Protein 4RYK (pdb70)

InterPro domains:
  IPR001387 Cro/C1-type, helix-turn-helix domain [PF01381] (8-61)
  IPR001387 Cro/C1-type, helix-turn-helix domain [PS50943] (8-61)
  IPR001387 Cro/C1-type, helix-turn-helix domain [SM00530] (7-61)
  IPR001387 Cro/C1-type, helix-turn-helix domain [cd00093] (5-61)
  IPR010057 HTH-type transcriptional regulator Rgg, C-terminal domain [PF21259] (93-284)
  IPR010057 HTH-type transcriptional regulator Rgg, C-terminal domain [TIGR01716] (63-293)
  IPR010982 Lambda repressor-like, DNA-binding domain superfamily [SSF47413] (3-64)
  IPR011990 Tetratricopeptide-like helical domain superfamily [G3DSA:1.25.40.10] (2-290)
  IPR053163 HTH-type transcriptional regulator Rgg-like [PTHR37038] (1-295)

Foldseek 3Di:
DQALLLLLLVVQCVVVVHDPCQLPPPLDDDVVSVCSNVVNDDDDPVSVCSSCVSGPHPQRSVCNRVVNDDSDPDCLVVLVCVCLVVVPLVSVVVLVVVVVVPDVVCLLVNLLNVQSNQQSVVCVVDVHPRGDPVSLVSLLVVLPDAADDVVNLVSCLSNVVSDPPVSSVVSVVSVPVCVVCLPPLVVLVSLLVSLLVVLLVCVVVVVLVVNVVSLVVNCCSLCPPPDPSRVLSNLSSQLSVLLSVCVVVPVSSVVSNVVSLVVCVVVPVPVVSVVSVVVVVVSCVVVVHD

Sequence (290 aa):
HHHSYGELIRREIRLSKGLTQKEVYTGIISRSYAIGFEKGKHEITLSLFEEILKRIVPLDEFFFIYRDFSSTEDDSFWIDFVELSGKNDVVGQALLDKITLERTEQSEVRKAILHTRIQTINHYLRTNVSNISDEYKKIIHDYLWKQTWTLEEVRIFSNGISFFEEEVQIHFYQILKSYEKYRYYDRGRLLFCHLFANLTDELIIQNKINYANLVLEKLKEASETSGSFNSAFYRIVANYYQGAIWKEGEVEKGYRQAKRAIQTWKELHYEAIADLYSVVLKQFLEKENIQ

Secondary structure (DSSP, 8-state):
----HHHHHHHHHHHTT--HHHHHTTTS-HHHHHHHHTT-SPPPHHHHHHHHHH---HHHHHHHHTTSS-S-S--HHHHHHHHHHTT-S---HHHHHHHHH--TTHHHHHHHHHHHHHHHHHHHHS------HHHHHHHHHHH------HHHHHHHHHHGGGS-HHHHHHHHH--HHHHHHTTSHHHHHHHHHHHHHHHHHHHHTT-HHHHHHHHHHHHHHHHGGG-GGGHHHHHHHHHHHHHH---S-HHHHHHHHHHHHHHHHHTT-HHHHHHHHHHHHHHHHHHT--

Structure (mmCIF, N/CA/C/O backbone):
data_4RYK
#
_entry.id   4RYK
#
_cell.length_a   86.310
_cell.length_b   103.930
_cell.length_c   112.810
_cell.angle_alpha   90.00
_cell.angle_beta   90.00
_cell.angle_gamma   90.00
#
_symmetry.space_group_name_H-M   'I 21 21 21'
#
loop_
_entity.id
_entity.type
_entity.pdbx_description
1 polymer 'Lmo0325 protein'
2 branched beta-D-fructofuranose-(2-1)-alpha-D-glucopyranose
3 non-polymer 'L(+)-TARTARIC ACID'
4 non-polymer DI(HYDROXYETHYL)ETHER
5 water water
#
loop_
_atom_site.group_PDB
_atom_site.id
_atom_site.type_symbol
_atom_site.label_atom_id
_atom_site.label_alt_id
_atom_site.label_comp_id
_atom_site.label_asym_id
_atom_site.label_entity_id
_atom_site.label_seq_id
_atom_site.pdbx_PDB_ins_code
_atom_site.Cartn_x
_atom_site.Cartn_y
_atom_site.Cartn_z
_atom_site.occupancy
_atom_site.B_iso_or_equiv
_atom_site.auth_seq_id
_atom_site.auth_comp_id
_atom_site.auth_asym_id
_atom_site.auth_atom_id
_atom_site.pdbx_PDB_model_num
ATOM 1 N N . HIS A 1 4 ? 64.245 64.522 90.469 1.00 92.44 -2 HIS A N 1
ATOM 2 C CA . HIS A 1 4 ? 65.671 64.251 90.089 1.00 98.38 -2 HIS A CA 1
ATOM 3 C C . HIS A 1 4 ? 66.661 64.505 91.247 1.00 105.76 -2 HIS A C 1
ATOM 4 O O . HIS A 1 4 ? 67.754 63.922 91.288 1.00 101.64 -2 HIS A O 1
ATOM 9 N N . HIS A 1 5 ? 66.218 65.327 92.201 1.00 112.54 -1 HIS A N 1
ATOM 10 C CA . HIS A 1 5 ? 67.022 65.860 93.297 1.00 109.97 -1 HIS A CA 1
ATOM 11 C C . HIS A 1 5 ? 66.755 64.933 94.486 1.00 103.47 -1 HIS A C 1
ATOM 12 O O . HIS A 1 5 ? 65.614 64.772 94.932 1.00 100.99 -1 HIS A O 1
ATOM 19 N N . HIS A 1 6 ? 67.827 64.324 94.983 1.00 93.22 0 HIS A N 1
ATOM 20 C CA . HIS A 1 6 ? 67.758 62.939 95.442 1.00 90.18 0 HIS A CA 1
ATOM 21 C C . HIS A 1 6 ? 67.753 62.716 96.953 1.00 87.45 0 HIS A C 1
ATOM 22 O O . HIS A 1 6 ? 67.502 61.517 97.331 1.00 83.56 0 HIS A O 1
ATOM 25 N N . SER A 1 9 ? 74.346 59.934 95.771 1.00 49.68 3 SER A N 1
ATOM 26 C CA . SER A 1 9 ? 74.825 58.895 94.813 1.00 50.40 3 SER A CA 1
ATOM 27 C C . SER A 1 9 ? 74.024 57.617 94.844 1.00 46.65 3 SER A C 1
ATOM 28 O O . SER A 1 9 ? 73.429 57.258 95.888 1.00 45.62 3 SER A O 1
ATOM 31 N N . TYR A 1 10 ? 74.041 56.882 93.722 1.00 44.95 4 TYR A N 1
ATOM 32 C CA . TYR A 1 10 ? 73.310 55.613 93.616 1.00 39.66 4 TYR A CA 1
ATOM 33 C C . TYR A 1 10 ? 73.723 54.659 94.757 1.00 40.20 4 TYR A C 1
ATOM 34 O O . TYR A 1 10 ? 72.895 54.027 95.396 1.00 40.75 4 TYR A O 1
ATOM 43 N N . GLY A 1 11 ? 75.014 54.554 95.014 1.00 41.05 5 GLY A N 1
ATOM 44 C CA . GLY A 1 11 ? 75.517 53.577 95.988 1.00 41.05 5 GLY A CA 1
ATOM 45 C C . GLY A 1 11 ? 75.087 53.923 97.399 1.00 41.45 5 GLY A C 1
ATOM 46 O O . GLY A 1 11 ? 74.859 53.032 98.214 1.00 41.14 5 GLY A O 1
ATOM 47 N N . GLU A 1 12 ? 74.950 55.209 97.686 1.00 42.46 6 GLU A N 1
ATOM 48 C CA . GLU A 1 12 ? 74.526 55.633 99.022 1.00 43.76 6 GLU A CA 1
ATOM 49 C C . GLU A 1 12 ? 73.097 55.205 99.254 1.00 40.42 6 GLU A C 1
ATOM 50 O O . GLU A 1 12 ? 72.768 54.743 100.339 1.00 40.16 6 GLU A O 1
ATOM 56 N N . LEU A 1 13 ? 72.266 55.260 98.206 1.00 39.02 7 LEU A N 1
ATOM 57 C CA . LEU A 1 13 ? 70.889 54.790 98.343 1.00 38.80 7 LEU A CA 1
ATOM 58 C C . LEU A 1 13 ? 70.815 53.253 98.468 1.00 38.28 7 LEU A C 1
ATOM 59 O O . LEU A 1 13 ? 70.036 52.712 99.263 1.00 36.54 7 LEU A O 1
ATOM 64 N N . ILE A 1 14 ? 71.644 52.562 97.692 1.00 36.69 8 ILE A N 1
ATOM 65 C CA . ILE A 1 14 ? 71.689 51.128 97.772 1.00 35.36 8 ILE A CA 1
ATOM 66 C C . ILE A 1 14 ? 72.021 50.733 99.215 1.00 35.54 8 ILE A C 1
ATOM 67 O O . ILE A 1 14 ? 71.413 49.855 99.756 1.00 35.82 8 ILE A O 1
ATOM 72 N N A ARG A 1 15 ? 72.991 51.404 99.811 0.50 37.36 9 ARG A N 1
ATOM 73 N N B ARG A 1 15 ? 72.990 51.393 99.834 0.50 37.25 9 ARG A N 1
ATOM 74 C CA A ARG A 1 15 ? 73.378 51.118 101.180 0.50 38.27 9 ARG A CA 1
ATOM 75 C CA B ARG A 1 15 ? 73.349 51.050 101.208 0.50 38.03 9 ARG A CA 1
ATOM 76 C C A ARG A 1 15 ? 72.202 51.237 102.135 0.50 37.33 9 ARG A C 1
ATOM 77 C C B ARG A 1 15 ? 72.166 51.214 102.142 0.50 37.18 9 ARG A C 1
ATOM 78 O O A ARG A 1 15 ? 71.958 50.345 102.945 0.50 37.58 9 ARG A O 1
ATOM 79 O O B ARG A 1 15 ? 71.873 50.329 102.944 0.50 37.35 9 ARG A O 1
ATOM 94 N N . GLU A 1 16 ? 71.466 52.328 102.013 1.00 37.55 10 GLU A N 1
ATOM 95 C CA . GLU A 1 16 ? 70.333 52.595 102.897 1.00 40.37 10 GLU A CA 1
ATOM 96 C C . GLU A 1 16 ? 69.264 51.533 102.709 1.00 38.95 10 GLU A C 1
ATOM 97 O O . GLU A 1 16 ? 68.688 51.015 103.676 1.00 34.35 10 GLU A O 1
ATOM 103 N N . ILE A 1 17 ? 69.005 51.163 101.453 1.00 35.77 11 ILE A N 1
ATOM 104 C CA . ILE A 1 17 ? 68.023 50.122 101.221 1.00 35.12 11 ILE A CA 1
ATOM 105 C C . ILE A 1 17 ? 68.472 48.766 101.759 1.00 35.37 11 ILE A C 1
ATOM 106 O O . ILE A 1 17 ? 67.707 48.053 102.423 1.00 33.05 11 ILE A O 1
ATOM 111 N N . ARG A 1 18 ? 69.708 48.422 101.443 1.00 33.93 12 ARG A N 1
ATOM 112 C CA . ARG A 1 18 ? 70.318 47.220 101.978 1.00 36.41 12 ARG A CA 1
ATOM 113 C C . ARG A 1 18 ? 70.190 47.141 103.493 1.00 37.29 12 ARG A C 1
ATOM 114 O O . ARG A 1 18 ? 69.732 46.117 104.034 1.00 37.64 12 ARG A O 1
ATOM 122 N N . LEU A 1 19 ? 70.549 48.224 104.174 1.00 37.44 13 LEU A N 1
ATOM 123 C CA . LEU A 1 19 ? 70.429 48.259 105.607 1.00 39.86 13 LEU A CA 1
ATOM 124 C C . LEU A 1 19 ? 68.985 48.124 106.080 1.00 39.33 13 LEU A C 1
ATOM 125 O O . LEU A 1 19 ? 68.733 47.410 107.077 1.00 38.17 13 LEU A O 1
ATOM 130 N N . SER A 1 20 ? 68.030 48.720 105.376 1.00 36.96 14 SER A N 1
ATOM 131 C CA . SER A 1 20 ? 66.623 48.688 105.832 1.00 37.03 14 SER A CA 1
ATOM 132 C C . SER A 1 20 ? 66.141 47.222 105.771 1.00 36.53 14 SER A C 1
ATOM 133 O O . SER A 1 20 ? 65.243 46.818 106.488 1.00 35.30 14 SER A O 1
ATOM 136 N N . LYS A 1 21 ? 66.750 46.425 104.904 1.00 36.25 15 LYS A N 1
ATOM 137 C CA . LYS A 1 21 ? 66.321 45.024 104.737 1.00 37.68 15 LYS A CA 1
ATOM 138 C C . LYS A 1 21 ? 67.083 44.033 105.598 1.00 38.16 15 LYS A C 1
ATOM 139 O O . LYS A 1 21 ? 66.778 42.830 105.582 1.00 39.32 15 LYS A O 1
ATOM 145 N N . GLY A 1 22 ? 68.038 44.536 106.371 1.00 39.46 16 GLY A N 1
ATOM 146 C CA . GLY A 1 22 ? 68.862 43.713 107.218 1.00 41.97 16 GLY A CA 1
ATOM 147 C C . GLY A 1 22 ? 69.827 42.838 106.425 1.00 42.82 16 GLY A C 1
ATOM 148 O O . GLY A 1 22 ? 70.184 41.776 106.902 1.00 39.74 16 GLY A O 1
ATOM 149 N N . LEU A 1 23 ? 70.229 43.275 105.230 1.00 39.93 17 LEU A N 1
ATOM 150 C CA . LEU A 1 23 ? 71.144 42.502 104.384 1.00 40.82 17 LEU A CA 1
ATOM 151 C C . LEU A 1 23 ? 72.586 42.892 104.591 1.00 42.20 17 LEU A C 1
ATOM 152 O O . LEU A 1 23 ? 72.911 44.071 104.837 1.00 40.15 17 LEU A O 1
ATOM 157 N N . THR A 1 24 ? 73.464 41.897 104.501 1.00 42.43 18 THR A N 1
ATOM 158 C CA . THR A 1 24 ? 74.893 42.154 104.682 1.00 43.08 18 THR A CA 1
ATOM 159 C C . THR A 1 24 ? 75.497 42.561 103.328 1.00 41.89 18 THR A C 1
ATOM 160 O O . THR A 1 24 ? 74.889 42.326 102.281 1.00 41.41 18 THR A O 1
ATOM 164 N N . GLN A 1 25 ? 76.662 43.202 103.377 1.00 41.53 19 GLN A N 1
ATOM 165 C CA . GLN A 1 25 ? 77.451 43.476 102.197 1.00 44.92 19 GLN A CA 1
ATOM 166 C C . GLN A 1 25 ? 77.873 42.202 101.565 1.00 44.33 19 GLN A C 1
ATOM 167 O O . GLN A 1 25 ? 77.873 42.074 100.367 1.00 43.30 19 GLN A O 1
ATOM 173 N N . LYS A 1 26 ? 78.262 41.247 102.382 1.00 46.70 20 LYS A N 1
ATOM 174 C CA . LYS A 1 26 ? 78.618 39.957 101.868 1.00 49.87 20 LYS A CA 1
ATOM 175 C C . LYS A 1 26 ? 77.512 39.348 101.001 1.00 49.83 20 LYS A C 1
ATOM 176 O O . LYS A 1 26 ? 77.778 38.839 99.913 1.00 46.93 20 LYS A O 1
ATOM 182 N N . GLU A 1 27 ? 76.280 39.352 101.445 1.00 47.56 21 GLU A N 1
ATOM 183 C CA . GLU A 1 27 ? 75.290 38.711 100.602 1.00 49.04 21 GLU A CA 1
ATOM 184 C C . GLU A 1 27 ? 74.812 39.561 99.435 1.00 46.47 21 GLU A C 1
ATOM 185 O O . GLU A 1 27 ? 74.341 39.033 98.443 1.00 43.27 21 GLU A O 1
ATOM 191 N N . VAL A 1 28 ? 74.965 40.871 99.508 1.00 42.47 22 VAL A N 1
ATOM 192 C CA . VAL A 1 28 ? 74.544 41.681 98.387 1.00 41.11 22 VAL A CA 1
ATOM 193 C C . VAL A 1 28 ? 75.595 41.663 97.250 1.00 43.16 22 VAL A C 1
ATOM 194 O O . VAL A 1 28 ? 75.243 41.581 96.084 1.00 43.72 22 VAL A O 1
ATOM 198 N N . TYR A 1 29 ? 76.878 41.721 97.597 1.00 43.31 23 TYR A N 1
ATOM 199 C CA . TYR A 1 29 ? 77.918 41.998 96.615 1.00 43.70 23 TYR A CA 1
ATOM 200 C C . TYR A 1 29 ? 78.762 40.819 96.134 1.00 46.63 23 TYR A C 1
ATOM 201 O O . TYR A 1 29 ? 79.392 40.933 95.070 1.00 46.15 23 TYR A O 1
ATOM 210 N N . THR A 1 30 ? 78.739 39.710 96.876 1.00 46.32 24 THR A N 1
ATOM 211 C CA . THR A 1 30 ? 79.582 38.583 96.592 1.00 49.65 24 THR A CA 1
ATOM 212 C C . THR A 1 30 ? 79.297 38.031 95.213 1.00 48.80 24 THR A C 1
ATOM 213 O O . THR A 1 30 ? 78.150 37.821 94.847 1.00 47.53 24 THR A O 1
ATOM 217 N N . GLY A 1 31 ? 80.368 37.853 94.451 1.00 51.87 25 GLY A N 1
ATOM 218 C CA . GLY A 1 31 ? 80.298 37.405 93.070 1.00 51.36 25 GLY A CA 1
ATOM 219 C C . GLY A 1 31 ? 79.969 38.540 92.111 1.00 53.46 25 GLY A C 1
ATOM 220 O O . GLY A 1 31 ? 79.958 38.340 90.903 1.00 51.50 25 GLY A O 1
ATOM 221 N N . ILE A 1 32 ? 79.716 39.750 92.607 1.00 51.72 26 ILE A N 1
ATOM 222 C CA . ILE A 1 32 ? 79.428 40.855 91.667 1.00 49.45 26 ILE A CA 1
ATOM 223 C C . ILE A 1 32 ? 80.626 41.792 91.636 1.00 50.17 26 ILE A C 1
ATOM 224 O O . ILE A 1 32 ? 81.227 42.002 90.602 1.00 48.05 26 ILE A O 1
ATOM 229 N N . ILE A 1 33 ? 80.980 42.318 92.804 1.00 48.05 27 ILE A N 1
ATOM 230 C CA . ILE A 1 33 ? 82.174 43.126 92.970 1.00 49.31 27 ILE A CA 1
ATOM 231 C C . ILE A 1 33 ? 82.810 42.823 94.318 1.00 51.95 27 ILE A C 1
ATOM 232 O O . ILE A 1 33 ? 82.160 42.326 95.233 1.00 51.16 27 ILE A O 1
ATOM 237 N N . SER A 1 34 ? 84.061 43.208 94.446 1.00 53.96 28 SER A N 1
ATOM 238 C CA . SER A 1 34 ? 84.830 42.877 95.600 1.00 56.27 28 SER A CA 1
ATOM 239 C C . SER A 1 34 ? 84.424 43.719 96.776 1.00 56.84 28 SER A C 1
ATOM 240 O O . SER A 1 34 ? 83.753 44.761 96.657 1.00 51.76 28 SER A O 1
ATOM 243 N N . ARG A 1 35 ? 84.887 43.247 97.908 1.00 58.63 29 ARG A N 1
ATOM 244 C CA . ARG A 1 35 ? 84.597 43.849 99.159 1.00 64.94 29 ARG A CA 1
ATOM 245 C C . ARG A 1 35 ? 84.877 45.330 99.149 1.00 61.35 29 ARG A C 1
ATOM 246 O O . ARG A 1 35 ? 84.008 46.128 99.434 1.00 58.23 29 ARG A O 1
ATOM 254 N N . SER A 1 36 ? 86.087 45.714 98.814 1.00 62.47 30 SER A N 1
ATOM 255 C CA . SER A 1 36 ? 86.436 47.114 98.945 1.00 63.58 30 SER A CA 1
ATOM 256 C C . SER A 1 36 ? 85.810 47.947 97.857 1.00 61.11 30 SER A C 1
ATOM 257 O O . SER A 1 36 ? 85.540 49.129 98.047 1.00 59.85 30 SER A O 1
ATOM 260 N N . TYR A 1 37 ? 85.566 47.344 96.707 1.00 59.46 31 TYR A N 1
ATOM 261 C CA . TYR A 1 37 ? 84.889 48.076 95.680 1.00 59.86 31 TYR A CA 1
ATOM 262 C C . TYR A 1 37 ? 83.479 48.410 96.193 1.00 56.28 31 TYR A C 1
ATOM 263 O O . TYR A 1 37 ? 83.020 49.543 96.056 1.00 51.96 31 TYR A O 1
ATOM 272 N N . ALA A 1 38 ? 82.844 47.444 96.855 1.00 52.29 32 ALA A N 1
ATOM 273 C CA . ALA A 1 38 ? 81.503 47.635 97.396 1.00 52.50 32 ALA A CA 1
ATOM 274 C C . ALA A 1 38 ? 81.464 48.758 98.465 1.00 51.45 32 ALA A C 1
ATOM 275 O O . ALA A 1 38 ? 80.556 49.590 98.486 1.00 50.43 32 ALA A O 1
ATOM 277 N N . ILE A 1 39 ? 82.462 48.764 99.325 1.00 50.07 33 ILE A N 1
ATOM 278 C CA . ILE A 1 39 ? 82.619 49.808 100.329 1.00 51.42 33 ILE A CA 1
ATOM 279 C C . ILE A 1 39 ? 82.730 51.168 99.677 1.00 52.29 33 ILE A C 1
ATOM 280 O O . ILE A 1 39 ? 82.042 52.093 100.064 1.00 54.84 33 ILE A O 1
ATOM 285 N N . GLY A 1 40 ? 83.584 51.295 98.672 1.00 53.99 34 GLY A N 1
ATOM 286 C CA . GLY A 1 40 ? 83.680 52.536 97.920 1.00 53.55 34 GLY A CA 1
ATOM 287 C C . GLY A 1 40 ? 82.393 52.954 97.238 1.00 53.79 34 GLY A C 1
ATOM 288 O O . GLY A 1 40 ? 81.988 54.112 97.333 1.00 55.90 34 GLY A O 1
ATOM 289 N N . PHE A 1 41 ? 81.748 52.015 96.555 1.00 49.76 35 PHE A N 1
ATOM 290 C CA . PHE A 1 41 ? 80.476 52.283 95.864 1.00 47.57 35 PHE A CA 1
ATOM 291 C C . PHE A 1 41 ? 79.454 52.816 96.848 1.00 46.65 35 PHE A C 1
ATOM 292 O O . PHE A 1 41 ? 78.758 53.771 96.546 1.00 44.56 35 PHE A O 1
ATOM 300 N N . GLU A 1 42 ? 79.363 52.211 98.036 1.00 46.72 36 GLU A N 1
ATOM 301 C CA . GLU A 1 42 ? 78.369 52.641 99.042 1.00 46.40 36 GLU A CA 1
ATOM 302 C C . GLU A 1 42 ? 78.669 54.011 99.659 1.00 50.76 36 GLU A C 1
ATOM 303 O O . GLU A 1 42 ? 77.779 54.648 100.185 1.00 52.36 36 GLU A O 1
ATOM 309 N N . LYS A 1 43 ? 79.898 54.484 99.544 1.00 54.97 37 LYS A N 1
ATOM 310 C CA . LYS A 1 43 ? 80.255 55.853 99.941 1.00 58.84 37 LYS A CA 1
ATOM 311 C C . LYS A 1 43 ? 80.212 56.829 98.801 1.00 57.82 37 LYS A C 1
ATOM 312 O O . LYS A 1 43 ? 80.570 57.987 98.974 1.00 58.12 37 LYS A O 1
ATOM 318 N N . GLY A 1 44 ? 79.832 56.378 97.618 1.00 55.25 38 GLY A N 1
ATOM 319 C CA . GLY A 1 44 ? 79.833 57.252 96.459 1.00 56.85 38 GLY A CA 1
ATOM 320 C C . GLY A 1 44 ? 81.215 57.516 95.898 1.00 59.31 38 GLY A C 1
ATOM 321 O O . GLY A 1 44 ? 81.441 58.502 95.224 1.00 62.36 38 GLY A O 1
ATOM 322 N N . LYS A 1 45 ? 82.159 56.644 96.164 1.00 62.23 39 LYS A N 1
ATOM 323 C CA . LYS A 1 45 ? 83.464 56.847 95.619 1.00 67.80 39 LYS A CA 1
ATOM 324 C C . LYS A 1 45 ? 83.727 56.081 94.336 1.00 68.93 39 LYS A C 1
ATOM 325 O O . LYS A 1 45 ? 84.771 56.261 93.741 1.00 74.72 39 LYS A O 1
ATOM 331 N N . HIS A 1 46 ? 82.817 55.230 93.894 1.00 66.92 40 HIS A N 1
ATOM 332 C CA . HIS A 1 46 ? 83.008 54.515 92.622 1.00 70.32 40 HIS A CA 1
ATOM 333 C C . HIS A 1 46 ? 81.769 54.582 91.763 1.00 68.05 40 HIS A C 1
ATOM 334 O O . HIS A 1 46 ? 80.700 54.275 92.260 1.00 68.90 40 HIS A O 1
ATOM 341 N N . GLU A 1 47 ? 81.924 54.920 90.487 1.00 63.78 41 GLU A N 1
ATOM 342 C CA . GLU A 1 47 ? 80.844 54.886 89.493 1.00 64.57 41 GLU A CA 1
ATOM 343 C C . GLU A 1 47 ? 80.545 53.442 89.084 1.00 61.94 41 GLU A C 1
ATOM 344 O O . GLU A 1 47 ? 81.370 52.750 88.544 1.00 68.10 41 GLU A O 1
ATOM 350 N N . ILE A 1 48 ? 79.356 52.960 89.349 1.00 57.61 42 ILE A N 1
ATOM 351 C CA . ILE A 1 48 ? 79.052 51.568 88.993 1.00 55.85 42 ILE A CA 1
ATOM 352 C C . ILE A 1 48 ? 78.734 51.473 87.476 1.00 49.65 42 ILE A C 1
ATOM 353 O O . ILE A 1 48 ? 78.112 52.401 86.922 1.00 47.14 42 ILE A O 1
ATOM 358 N N . THR A 1 49 ? 79.112 50.378 86.821 1.00 47.84 43 THR A N 1
ATOM 359 C CA . THR A 1 49 ? 78.553 50.111 85.488 1.00 48.85 43 THR A CA 1
ATOM 360 C C . THR A 1 49 ? 77.134 49.681 85.597 1.00 45.44 43 THR A C 1
ATOM 361 O O . THR A 1 49 ? 76.720 49.085 86.592 1.00 45.65 43 THR A O 1
ATOM 365 N N . LEU A 1 50 ? 76.379 49.956 84.563 1.00 42.87 44 LEU A N 1
ATOM 366 C CA . LEU A 1 50 ? 74.991 49.561 84.509 1.00 45.69 44 LEU A CA 1
ATOM 367 C C . LEU A 1 50 ? 74.774 48.046 84.607 1.00 43.09 44 LEU A C 1
ATOM 368 O O . LEU A 1 50 ? 73.827 47.613 85.279 1.00 42.88 44 LEU A O 1
ATOM 373 N N . SER A 1 51 ? 75.625 47.234 83.997 1.00 43.17 45 SER A N 1
ATOM 374 C CA . SER A 1 51 ? 75.400 45.783 84.094 1.00 47.16 45 SER A CA 1
ATOM 375 C C . SER A 1 51 ? 75.637 45.287 85.502 1.00 45.63 45 SER A C 1
ATOM 376 O O . SER A 1 51 ? 74.934 44.406 85.944 1.00 43.41 45 SER A O 1
ATOM 379 N N . LEU A 1 52 ? 76.613 45.843 86.208 1.00 45.48 46 LEU A N 1
ATOM 380 C CA . LEU A 1 52 ? 76.855 45.416 87.572 1.00 44.45 46 LEU A CA 1
ATOM 381 C C . LEU A 1 52 ? 75.743 45.904 88.456 1.00 44.41 46 LEU A C 1
ATOM 382 O O . LEU A 1 52 ? 75.320 45.211 89.391 1.00 43.54 46 LEU A O 1
ATOM 387 N N . PHE A 1 53 ? 75.263 47.104 88.153 1.00 42.60 47 PHE A N 1
ATOM 388 C CA . PHE A 1 53 ? 74.186 47.703 88.923 1.00 40.25 47 PHE A CA 1
ATOM 389 C C . PHE A 1 53 ? 72.912 46.864 88.879 1.00 40.39 47 PHE A C 1
ATOM 390 O O . PHE A 1 53 ? 72.311 46.653 89.919 1.00 40.33 47 PHE A O 1
ATOM 398 N N . GLU A 1 54 ? 72.540 46.328 87.714 1.00 41.40 48 GLU A N 1
ATOM 399 C CA . GLU A 1 54 ? 71.363 45.459 87.587 1.00 41.58 48 GLU A CA 1
ATOM 400 C C . GLU A 1 54 ? 71.503 44.231 88.484 1.00 41.77 48 GLU A C 1
ATOM 401 O O . GLU A 1 54 ? 70.525 43.774 89.078 1.00 41.31 48 GLU A O 1
ATOM 407 N N . GLU A 1 55 ? 72.709 43.680 88.590 1.00 43.25 49 GLU A N 1
ATOM 408 C CA . GLU A 1 55 ? 72.893 42.481 89.431 1.00 42.09 49 GLU A CA 1
ATOM 409 C C . GLU A 1 55 ? 72.728 42.834 90.893 1.00 41.28 49 GLU A C 1
ATOM 410 O O . GLU A 1 55 ? 72.154 42.063 91.673 1.00 41.43 49 GLU A O 1
ATOM 416 N N . ILE A 1 56 ? 73.224 44.001 91.281 1.00 39.92 50 ILE A N 1
ATOM 417 C CA . ILE A 1 56 ? 73.099 44.447 92.689 1.00 40.08 50 ILE A CA 1
ATOM 418 C C . ILE A 1 56 ? 71.639 44.681 93.030 1.00 37.84 50 ILE A C 1
ATOM 419 O O . ILE A 1 56 ? 71.147 44.270 94.077 1.00 37.48 50 ILE A O 1
ATOM 424 N N . LEU A 1 57 ? 70.920 45.327 92.121 1.00 36.66 51 LEU A N 1
ATOM 425 C CA . LEU A 1 57 ? 69.488 45.563 92.338 1.00 35.73 51 LEU A CA 1
ATOM 426 C C . LEU A 1 57 ? 68.732 44.291 92.576 1.00 38.15 51 LEU A C 1
ATOM 427 O O . LEU A 1 57 ? 67.772 44.244 93.371 1.00 36.19 51 LEU A O 1
ATOM 432 N N . LYS A 1 58 ? 69.131 43.239 91.870 1.00 38.90 52 LYS A N 1
ATOM 433 C CA . LYS A 1 58 ? 68.494 41.964 92.058 1.00 41.73 52 LYS A CA 1
ATOM 434 C C . LYS A 1 58 ? 68.753 41.426 93.452 1.00 38.91 52 LYS A C 1
ATOM 435 O O . LYS A 1 58 ? 67.892 40.819 94.068 1.00 37.90 52 LYS A O 1
ATOM 441 N N . ARG A 1 59 ? 69.924 41.670 93.967 1.00 38.63 53 ARG A N 1
ATOM 442 C CA . ARG A 1 59 ? 70.251 41.183 95.305 1.00 39.32 53 ARG A CA 1
ATOM 443 C C . ARG A 1 59 ? 69.482 41.892 96.430 1.00 39.55 53 ARG A C 1
ATOM 444 O O . ARG A 1 59 ? 69.380 41.363 97.555 1.00 42.97 53 ARG A O 1
ATOM 452 N N . ILE A 1 60 ? 68.982 43.098 96.176 1.00 37.33 54 ILE A N 1
ATOM 453 C CA . ILE A 1 60 ? 68.203 43.791 97.180 1.00 35.72 54 ILE A CA 1
ATOM 454 C C . ILE A 1 60 ? 66.738 43.781 96.794 1.00 35.92 54 ILE A C 1
ATOM 455 O O . ILE A 1 60 ? 65.927 44.338 97.524 1.00 35.01 54 ILE A O 1
ATOM 468 N N . VAL A 1 62 ? 64.980 45.147 94.293 1.00 33.72 56 VAL A N 1
ATOM 469 C CA . VAL A 1 62 ? 64.384 46.394 93.890 1.00 36.11 56 VAL A CA 1
ATOM 470 C C . VAL A 1 62 ? 64.554 46.540 92.380 1.00 34.77 56 VAL A C 1
ATOM 471 O O . VAL A 1 62 ? 65.662 46.648 91.943 1.00 34.01 56 VAL A O 1
ATOM 475 N N . PRO A 1 63 ? 63.463 46.505 91.605 1.00 34.88 57 PRO A N 1
ATOM 476 C CA . PRO A 1 63 ? 63.607 46.723 90.145 1.00 36.02 57 PRO A CA 1
ATOM 477 C C . PRO A 1 63 ? 64.156 48.107 89.872 1.00 36.23 57 PRO A C 1
ATOM 478 O O . PRO A 1 63 ? 63.901 49.059 90.618 1.00 35.87 57 PRO A O 1
ATOM 482 N N . LEU A 1 64 ? 64.898 48.209 88.801 1.00 36.64 58 LEU A N 1
ATOM 483 C CA . LEU A 1 64 ? 65.485 49.461 88.331 1.00 37.06 58 LEU A CA 1
ATOM 484 C C . LEU A 1 64 ? 64.527 50.647 88.373 1.00 34.36 58 LEU A C 1
ATOM 485 O O . LEU A 1 64 ? 64.866 51.693 88.883 1.00 33.24 58 LEU A O 1
ATOM 490 N N . ASP A 1 65 ? 63.321 50.501 87.850 1.00 33.30 59 ASP A N 1
ATOM 491 C CA . ASP A 1 65 ? 62.443 51.649 87.788 1.00 34.03 59 ASP A CA 1
ATOM 492 C C . ASP A 1 65 ? 62.030 52.096 89.211 1.00 34.15 59 ASP A C 1
ATOM 493 O O . ASP A 1 65 ? 61.803 53.276 89.434 1.00 34.31 59 ASP A O 1
ATOM 498 N N . GLU A 1 66 ? 61.848 51.144 90.131 1.00 33.42 60 GLU A N 1
ATOM 499 C CA . GLU A 1 66 ? 61.454 51.483 91.528 1.00 32.86 60 GLU A CA 1
ATOM 500 C C . GLU A 1 66 ? 62.634 52.175 92.159 1.00 32.65 60 GLU A C 1
ATOM 501 O O . GLU A 1 66 ? 62.486 53.164 92.900 1.00 34.81 60 GLU A O 1
ATOM 507 N N . PHE A 1 67 ? 63.839 51.684 91.862 1.00 32.81 61 PHE A N 1
ATOM 508 C CA . PHE A 1 67 ? 65.005 52.318 92.429 1.00 34.22 61 PHE A CA 1
ATOM 509 C C . PHE A 1 67 ? 65.013 53.796 92.029 1.00 37.92 61 PHE A C 1
ATOM 510 O O . PHE A 1 67 ? 65.260 54.666 92.886 1.00 33.34 61 PHE A O 1
ATOM 518 N N . PHE A 1 68 ? 64.746 54.084 90.731 1.00 33.53 62 PHE A N 1
ATOM 519 C CA . PHE A 1 68 ? 64.808 55.457 90.310 1.00 36.58 62 PHE A CA 1
ATOM 520 C C . PHE A 1 68 ? 63.690 56.299 90.860 1.00 37.41 62 PHE A C 1
ATOM 521 O O . PHE A 1 68 ? 63.873 57.492 91.103 1.00 41.96 62 PHE A O 1
ATOM 529 N N . PHE A 1 69 ? 62.542 55.685 91.065 1.00 35.22 63 PHE A N 1
ATOM 530 C CA . PHE A 1 69 ? 61.483 56.384 91.729 1.00 35.83 63 PHE A CA 1
ATOM 531 C C . PHE A 1 69 ? 61.929 56.839 93.118 1.00 33.94 63 PHE A C 1
ATOM 532 O O . PHE A 1 69 ? 61.691 57.955 93.480 1.00 34.99 63 PHE A O 1
ATOM 540 N N . ILE A 1 70 ? 62.527 55.941 93.900 1.00 35.43 64 ILE A N 1
ATOM 541 C CA . ILE A 1 70 ? 63.069 56.254 95.237 1.00 36.56 64 ILE A CA 1
ATOM 542 C C . ILE A 1 70 ? 64.167 57.295 95.124 1.00 38.35 64 ILE A C 1
ATOM 543 O O . ILE A 1 70 ? 64.161 58.291 95.818 1.00 42.88 64 ILE A O 1
ATOM 548 N N . TYR A 1 71 ? 65.044 57.094 94.158 1.00 39.35 65 TYR A N 1
ATOM 549 C CA . TYR A 1 71 ? 66.229 57.928 93.952 1.00 40.85 65 TYR A CA 1
ATOM 550 C C . TYR A 1 71 ? 65.919 59.340 93.623 1.00 44.75 65 TYR A C 1
ATOM 551 O O . TYR A 1 71 ? 66.633 60.198 94.047 1.00 42.44 65 TYR A O 1
ATOM 560 N N . ARG A 1 72 ? 64.850 59.588 92.864 1.00 48.55 66 ARG A N 1
ATOM 561 C CA . ARG A 1 72 ? 64.403 60.970 92.622 1.00 53.86 66 ARG A CA 1
ATOM 562 C C . ARG A 1 72 ? 63.515 61.480 93.764 1.00 59.51 66 ARG A C 1
ATOM 563 O O . ARG A 1 72 ? 62.649 62.319 93.544 1.00 67.98 66 ARG A O 1
ATOM 571 N N . ASP A 1 73 ? 63.714 60.958 94.964 1.00 59.19 67 ASP A N 1
ATOM 572 C CA . ASP A 1 73 ? 62.937 61.332 96.127 1.00 65.21 67 ASP A CA 1
ATOM 573 C C . ASP A 1 73 ? 61.418 61.217 95.881 1.00 65.44 67 ASP A C 1
ATOM 574 O O . ASP A 1 73 ? 60.638 62.158 96.055 1.00 73.81 67 ASP A O 1
ATOM 579 N N . PHE A 1 74 ? 61.031 60.031 95.422 1.00 70.71 68 PHE A N 1
ATOM 580 C CA . PHE A 1 74 ? 59.621 59.575 95.293 1.00 65.79 68 PHE A CA 1
ATOM 581 C C . PHE A 1 74 ? 58.729 60.494 94.490 1.00 64.94 68 PHE A C 1
ATOM 582 O O . PHE A 1 74 ? 57.577 60.717 94.871 1.00 65.88 68 PHE A O 1
ATOM 590 N N . SER A 1 75 ? 59.224 61.006 93.370 1.00 94.54 69 SER A N 1
ATOM 591 C CA . SER A 1 75 ? 58.426 61.933 92.580 1.00 95.04 69 SER A CA 1
ATOM 592 C C . SER A 1 75 ? 58.215 61.406 91.155 1.00 96.32 69 SER A C 1
ATOM 593 O O . SER A 1 75 ? 57.178 60.819 90.863 1.00 100.85 69 SER A O 1
ATOM 596 N N . SER A 1 76 ? 59.165 61.601 90.254 1.00 91.97 70 SER A N 1
ATOM 597 C CA . SER A 1 76 ? 58.908 61.192 88.879 1.00 89.85 70 SER A CA 1
ATOM 598 C C . SER A 1 76 ? 59.443 59.776 88.591 1.00 88.47 70 SER A C 1
ATOM 599 O O . SER A 1 76 ? 60.283 59.220 89.337 1.00 79.89 70 SER A O 1
ATOM 602 N N . THR A 1 77 ? 58.867 59.207 87.527 1.00 82.82 71 THR A N 1
ATOM 603 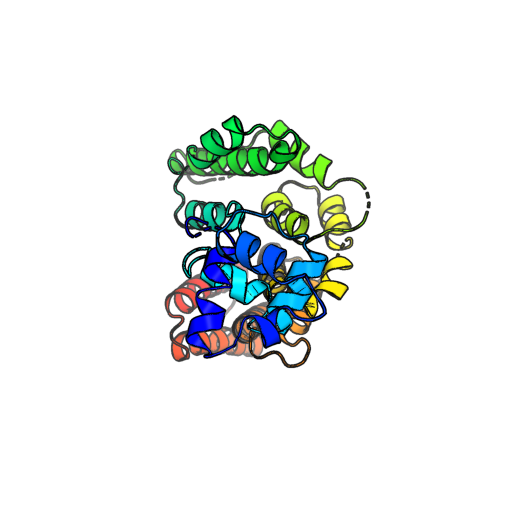C CA . THR A 1 77 ? 59.356 57.995 86.873 1.00 83.30 71 THR A CA 1
ATOM 604 C C . THR A 1 77 ? 60.138 58.326 85.571 1.00 82.06 71 THR A C 1
ATOM 605 O O . THR A 1 77 ? 60.500 57.414 84.839 1.00 92.66 71 THR A O 1
ATOM 609 N N . GLU A 1 78 ? 60.386 59.607 85.283 1.00 81.89 72 GLU A N 1
ATOM 610 C CA . GLU A 1 78 ? 61.364 60.024 84.253 1.00 81.65 72 GLU A CA 1
ATOM 611 C C . GLU A 1 78 ? 62.324 61.148 84.754 1.00 78.63 72 GLU A C 1
ATOM 612 O O . GLU A 1 78 ? 61.937 62.095 85.465 1.00 77.03 72 GLU A O 1
ATOM 618 N N . ASP A 1 79 ? 63.586 60.973 84.373 1.00 78.88 73 ASP A N 1
ATOM 619 C CA . ASP A 1 79 ? 64.657 61.983 84.441 1.00 84.05 73 ASP A CA 1
ATOM 620 C C . ASP A 1 79 ? 64.250 63.295 83.746 1.00 72.73 73 ASP A C 1
ATOM 621 O O . ASP A 1 79 ? 64.225 64.368 84.339 1.00 71.55 73 ASP A O 1
ATOM 626 N N . ASP A 1 80 ? 63.904 63.149 82.472 1.00 64.34 74 ASP A N 1
ATOM 627 C CA . ASP A 1 80 ? 63.627 64.260 81.567 1.00 56.74 74 ASP A CA 1
ATOM 628 C C . ASP A 1 80 ? 62.143 64.543 81.694 1.00 50.97 74 ASP A C 1
ATOM 629 O O . ASP A 1 80 ? 61.317 63.724 81.387 1.00 48.38 74 ASP A O 1
ATOM 634 N N . SER A 1 81 ? 61.799 65.694 82.233 1.00 47.44 75 SER A N 1
ATOM 635 C CA . SER A 1 81 ? 60.417 65.989 82.529 1.00 46.52 75 SER A CA 1
ATOM 636 C C . SER A 1 81 ? 59.780 66.863 81.436 1.00 46.21 75 SER A C 1
ATOM 637 O O . SER A 1 81 ? 58.697 67.454 81.651 1.00 44.83 75 SER A O 1
ATOM 640 N N . PHE A 1 82 ? 60.414 66.954 80.250 1.00 43.67 76 PHE A N 1
ATOM 641 C CA . PHE A 1 82 ? 59.852 67.805 79.214 1.00 42.09 76 PHE A CA 1
ATOM 642 C C . PHE A 1 82 ? 58.382 67.533 79.010 1.00 41.90 76 PHE A C 1
ATOM 643 O O . PHE A 1 82 ? 57.572 68.467 79.051 1.00 45.99 76 PHE A O 1
ATOM 651 N N . TRP A 1 83 ? 58.003 66.287 78.755 1.00 41.52 77 TRP A N 1
ATOM 652 C CA . TRP A 1 83 ? 56.615 66.028 78.310 1.00 41.98 77 TRP A CA 1
ATOM 653 C C . TRP A 1 83 ? 55.606 66.241 79.456 1.00 46.80 77 TRP A C 1
ATOM 654 O O . TRP A 1 83 ? 54.515 66.771 79.248 1.00 47.53 77 TRP A O 1
ATOM 665 N N . ILE A 1 84 ? 55.986 65.830 80.654 1.00 49.96 78 ILE A N 1
ATOM 666 C CA . ILE A 1 84 ? 55.178 66.112 81.850 1.00 55.24 78 ILE A CA 1
ATOM 667 C C . ILE A 1 84 ? 54.950 67.626 81.984 1.00 54.10 78 ILE A C 1
ATOM 668 O O . ILE A 1 84 ? 53.815 68.088 82.133 1.00 52.72 78 ILE A O 1
ATOM 673 N N . ASP A 1 85 ? 56.037 68.391 81.921 1.00 54.95 79 ASP A N 1
ATOM 674 C CA . ASP A 1 85 ? 55.935 69.851 82.095 1.00 55.10 79 ASP A CA 1
ATOM 675 C C . ASP A 1 85 ? 55.118 70.447 80.998 1.00 55.32 79 ASP A C 1
ATOM 676 O O . ASP A 1 85 ? 54.287 71.306 81.240 1.00 54.25 79 ASP A O 1
ATOM 681 N N . PHE A 1 86 ? 55.349 69.997 79.773 1.00 49.31 80 PHE A N 1
ATOM 682 C CA . PHE A 1 86 ? 54.679 70.620 78.640 1.00 49.46 80 PHE A CA 1
ATOM 683 C C . PHE A 1 86 ? 53.175 70.396 78.678 1.00 53.19 80 PHE A C 1
ATOM 684 O O . PHE A 1 86 ? 52.363 71.271 78.349 1.00 58.49 80 PHE A O 1
ATOM 692 N N . VAL A 1 87 ? 52.805 69.187 79.042 1.00 51.75 81 VAL A N 1
ATOM 693 C CA . VAL A 1 87 ? 51.406 68.818 79.142 1.00 55.94 81 VAL A CA 1
ATOM 694 C C . VAL A 1 87 ? 50.705 69.628 80.226 1.00 58.87 81 VAL A C 1
ATOM 695 O O . VAL A 1 87 ? 49.609 70.164 80.037 1.00 60.01 81 VAL A O 1
ATOM 699 N N . GLU A 1 88 ? 51.346 69.731 81.375 1.00 63.86 82 GLU A N 1
ATOM 700 C CA . GLU A 1 88 ? 50.803 70.561 82.435 1.00 65.67 82 GLU A CA 1
ATOM 701 C C . GLU A 1 88 ? 50.630 72.019 81.995 1.00 64.65 82 GLU A C 1
ATOM 702 O O . GLU A 1 88 ? 49.583 72.598 82.188 1.00 67.52 82 GLU A O 1
ATOM 708 N N . LEU A 1 89 ? 51.653 72.613 81.398 1.00 58.71 83 LEU A N 1
ATOM 709 C CA . LEU A 1 89 ? 51.546 73.987 80.922 1.00 53.75 83 LEU A CA 1
ATOM 710 C C . LEU A 1 89 ? 50.481 74.150 79.835 1.00 56.43 83 LEU A C 1
ATOM 711 O O . LEU A 1 89 ? 49.681 75.079 79.883 1.00 56.40 83 LEU A O 1
ATOM 716 N N . SER A 1 90 ? 50.502 73.271 78.831 1.00 57.54 84 SER A N 1
ATOM 717 C CA . SER A 1 90 ? 49.480 73.285 77.771 1.00 65.53 84 SER A CA 1
ATOM 718 C C . SER A 1 90 ? 48.095 73.255 78.358 1.00 69.69 84 SER A C 1
ATOM 719 O O . SER A 1 90 ? 47.230 74.057 78.001 1.00 72.68 84 SER A O 1
ATOM 722 N N . GLY A 1 91 ? 47.900 72.279 79.239 1.00 74.18 85 GLY A N 1
ATOM 723 C CA . GLY A 1 91 ? 46.633 72.045 79.892 1.00 79.18 85 GLY A CA 1
ATOM 724 C C . GLY A 1 91 ? 46.036 73.257 80.568 1.00 81.71 85 GLY A C 1
ATOM 725 O O . GLY A 1 91 ? 44.844 73.485 80.439 1.00 87.41 85 GLY A O 1
ATOM 726 N N . LYS A 1 92 ? 46.839 74.035 81.293 1.00 83.15 86 LYS A N 1
ATOM 727 C CA . LYS A 1 92 ? 46.325 75.301 81.842 1.00 86.15 86 LYS A CA 1
ATOM 728 C C . LYS A 1 92 ? 46.852 76.544 81.075 1.00 82.95 86 LYS A C 1
ATOM 729 O O . LYS A 1 92 ? 46.906 77.663 81.609 1.00 77.50 86 LYS A O 1
ATOM 735 N N . ASN A 1 93 ? 47.193 76.340 79.791 1.00 80.94 87 ASN A N 1
ATOM 736 C CA . ASN A 1 93 ? 47.444 77.448 78.827 1.00 77.91 87 ASN A CA 1
ATOM 737 C C . ASN A 1 93 ? 48.439 78.498 79.245 1.00 71.93 87 ASN A C 1
ATOM 738 O O . ASN A 1 93 ? 48.321 79.681 78.898 1.00 67.86 87 ASN A O 1
ATOM 743 N N . ASP A 1 94 ? 49.438 78.063 79.984 1.00 66.97 88 ASP A N 1
ATOM 744 C CA . ASP A 1 94 ? 50.288 79.003 80.657 1.00 62.96 88 ASP A CA 1
ATOM 745 C C . ASP A 1 94 ? 51.465 79.372 79.752 1.00 58.61 88 ASP A C 1
ATOM 746 O O . ASP A 1 94 ? 52.484 78.685 79.708 1.00 54.26 88 ASP A O 1
ATOM 751 N N . VAL A 1 95 ? 51.307 80.494 79.053 1.00 57.00 89 VAL A N 1
ATOM 752 C CA . VAL A 1 95 ? 52.212 80.894 77.990 1.00 54.30 89 VAL A CA 1
ATOM 753 C C . VAL A 1 95 ? 53.493 81.434 78.622 1.00 53.59 89 VAL A C 1
ATOM 754 O O . VAL A 1 95 ? 54.580 81.194 78.102 1.00 50.94 89 VAL A O 1
ATOM 758 N N . VAL A 1 96 ? 53.374 82.099 79.771 1.00 51.17 90 VAL A N 1
ATOM 759 C CA . VAL A 1 96 ? 54.549 82.529 80.514 1.00 54.03 90 VAL A CA 1
ATOM 760 C C . VAL A 1 96 ? 55.402 81.336 80.938 1.00 52.50 90 VAL A C 1
ATOM 761 O O . VAL A 1 96 ? 56.597 81.325 80.714 1.00 5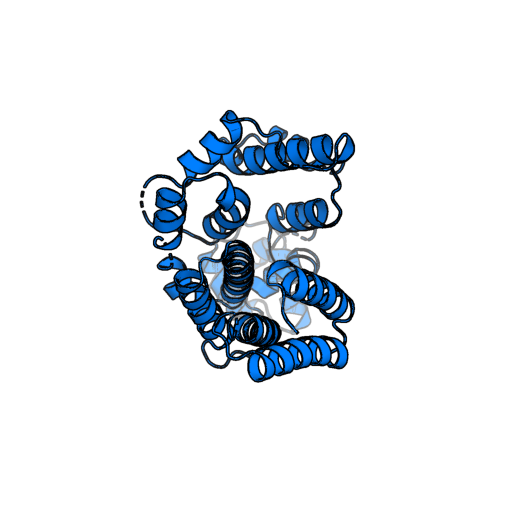0.89 90 VAL A O 1
ATOM 765 N N . GLY A 1 97 ? 54.783 80.287 81.470 1.00 54.33 91 GLY A N 1
ATOM 766 C CA . GLY A 1 97 ? 55.529 79.071 81.845 1.00 51.22 91 GLY A CA 1
ATOM 767 C C . GLY A 1 97 ? 56.182 78.337 80.650 1.00 51.99 91 GLY A C 1
ATOM 768 O O . GLY A 1 97 ? 57.308 77.842 80.733 1.00 47.74 91 GLY A O 1
ATOM 777 N N . GLN A 1 99 ? 57.189 79.744 77.925 1.00 51.80 93 GLN A N 1
ATOM 778 C CA . GLN A 1 99 ? 58.325 80.539 77.470 1.00 52.37 93 GLN A CA 1
ATOM 779 C C . GLN A 1 99 ? 59.557 80.267 78.355 1.00 53.29 93 GLN A C 1
ATOM 780 O O . GLN A 1 99 ? 60.683 80.185 77.860 1.00 52.23 93 GLN A O 1
ATOM 786 N N . ALA A 1 100 ? 59.330 80.102 79.647 1.00 54.05 94 ALA A N 1
ATOM 787 C CA . ALA A 1 100 ? 60.414 79.738 80.585 1.00 57.98 94 ALA A CA 1
ATOM 788 C C . ALA A 1 100 ? 60.959 78.338 80.300 1.00 59.13 94 ALA A C 1
ATOM 789 O O . ALA A 1 100 ? 62.174 78.099 80.275 1.00 59.85 94 ALA A O 1
ATOM 791 N N . LEU A 1 101 ? 60.063 77.395 80.062 1.00 57.66 95 LEU A N 1
ATOM 792 C CA . LEU A 1 101 ? 60.529 76.092 79.632 1.00 56.36 95 LEU A CA 1
ATOM 793 C C . LEU A 1 101 ? 61.348 76.205 78.341 1.00 55.25 95 LEU A C 1
ATOM 794 O O . LEU A 1 101 ? 62.388 75.562 78.197 1.00 55.76 95 LEU A O 1
ATOM 799 N N . LEU A 1 102 ? 60.906 77.042 77.416 1.00 54.19 96 LEU A N 1
ATOM 800 C CA . LEU A 1 102 ? 61.647 77.241 76.176 1.00 53.41 96 LEU A CA 1
ATOM 801 C C . LEU A 1 102 ? 63.018 77.848 76.412 1.00 56.33 96 LEU A C 1
ATOM 802 O O . LEU A 1 102 ? 63.992 77.364 75.869 1.00 58.11 96 LEU A O 1
ATOM 807 N N . ASP A 1 103 ? 63.095 78.894 77.226 1.00 60.83 97 ASP A N 1
ATOM 808 C CA . ASP A 1 103 ? 64.388 79.496 77.613 1.00 66.06 97 ASP A CA 1
ATOM 809 C C . ASP A 1 103 ? 65.349 78.484 78.235 1.00 63.18 97 ASP A C 1
ATOM 810 O O . ASP A 1 103 ? 66.536 78.474 77.915 1.00 71.11 97 ASP A O 1
ATOM 815 N N . LYS A 1 104 ? 64.845 77.640 79.124 1.00 61.83 98 LYS A N 1
ATOM 816 C CA . LYS A 1 104 ? 65.705 76.650 79.771 1.00 66.45 98 LYS A CA 1
ATOM 817 C C . LYS A 1 104 ? 66.323 75.691 78.765 1.00 70.31 98 LYS A C 1
ATOM 818 O O . LYS A 1 104 ? 67.538 75.607 78.668 1.00 76.53 98 LYS A O 1
ATOM 824 N N . ILE A 1 105 ? 65.493 74.990 77.994 1.00 66.51 99 ILE A N 1
ATOM 825 C CA . ILE A 1 105 ? 66.008 74.001 77.049 1.00 67.29 99 ILE A CA 1
ATOM 826 C C . ILE A 1 105 ? 66.873 74.638 75.968 1.00 66.52 99 ILE A C 1
ATOM 827 O O . ILE A 1 105 ? 67.738 73.999 75.389 1.00 71.42 99 ILE A O 1
ATOM 832 N N . THR A 1 106 ? 66.630 75.902 75.700 1.00 65.26 100 THR A N 1
ATOM 833 C CA . THR A 1 106 ? 67.493 76.660 74.830 1.00 72.63 100 THR A CA 1
ATOM 834 C C . THR A 1 106 ? 68.927 76.779 75.370 1.00 82.62 100 THR A C 1
ATOM 835 O O . THR A 1 106 ? 69.867 76.706 74.588 1.00 83.27 100 THR A O 1
ATOM 839 N N . LEU A 1 107 ? 69.105 76.965 76.681 1.00 88.96 101 LEU A N 1
ATOM 840 C CA . LEU A 1 107 ? 70.465 77.125 77.244 1.00 91.72 101 LEU A CA 1
ATOM 841 C C . LEU A 1 107 ? 71.322 75.848 77.181 1.00 92.11 101 LEU A C 1
ATOM 842 O O . LEU A 1 107 ? 72.536 75.917 77.036 1.00 93.16 101 LEU A O 1
ATOM 847 N N . GLU A 1 108 ? 70.698 74.686 77.264 1.00 95.15 102 GLU A N 1
ATOM 848 C CA . GLU A 1 108 ? 71.406 73.443 76.948 1.00 102.02 102 GLU A CA 1
ATOM 849 C C . GLU A 1 108 ? 71.852 73.420 75.454 1.00 107.55 102 GLU A C 1
ATOM 850 O O . GLU A 1 108 ? 72.987 73.067 75.138 1.00 107.04 102 GLU A O 1
ATOM 856 N N . ARG A 1 109 ? 70.941 73.815 74.559 1.00 116.66 103 ARG A N 1
ATOM 857 C CA . ARG A 1 109 ? 71.105 73.748 73.083 1.00 120.52 103 ARG A CA 1
ATOM 858 C C . ARG A 1 109 ? 71.878 72.564 72.497 1.00 113.00 103 ARG A C 1
ATOM 859 O O . ARG A 1 109 ? 72.762 72.710 71.666 1.00 109.76 103 ARG A O 1
ATOM 867 N N . THR A 1 110 ? 71.532 71.395 72.993 1.00 111.73 104 THR A N 1
ATOM 868 C CA . THR A 1 110 ? 71.374 70.210 72.190 1.00 107.09 104 THR A CA 1
ATOM 869 C C . THR A 1 110 ? 70.767 70.591 70.822 1.00 105.05 104 THR A C 1
ATOM 870 O O . THR A 1 110 ? 69.774 71.329 70.748 1.00 93.71 104 THR A O 1
ATOM 874 N N . GLU A 1 111 ? 71.391 70.101 69.750 1.00 104.48 105 GLU A N 1
ATOM 875 C CA . GLU A 1 111 ? 70.893 70.289 68.374 1.00 101.82 105 GLU A CA 1
ATOM 876 C C . GLU A 1 111 ? 69.511 69.649 68.131 1.00 92.66 105 GLU A C 1
ATOM 877 O O . GLU A 1 111 ? 68.666 70.241 67.484 1.00 94.35 105 GLU A O 1
ATOM 883 N N . GLN A 1 112 ? 69.289 68.442 68.652 1.00 83.99 106 GLN A N 1
ATOM 884 C CA . GLN A 1 112 ? 68.029 67.692 68.457 1.00 71.77 106 GLN A CA 1
ATOM 885 C C . GLN A 1 112 ? 66.867 68.172 69.356 1.00 72.29 106 GLN A C 1
ATOM 886 O O . GLN A 1 112 ? 65.734 67.681 69.232 1.00 72.66 106 GLN A O 1
ATOM 892 N N . SER A 1 113 ? 67.136 69.125 70.250 1.00 61.75 107 SER A N 1
ATOM 893 C CA . SER A 1 113 ? 66.072 69.741 70.995 1.00 59.40 107 SER A CA 1
ATOM 894 C C . SER A 1 113 ? 65.288 70.661 70.035 1.00 55.80 107 SER A C 1
ATOM 895 O O . SER A 1 113 ? 64.268 71.243 70.435 1.00 49.96 107 SER A O 1
ATOM 898 N N . GLU A 1 114 ? 65.726 70.744 68.756 1.00 51.54 108 GLU A N 1
ATOM 899 C CA . GLU A 1 114 ? 65.037 71.553 67.732 1.00 51.07 108 GLU A CA 1
ATOM 900 C C . GLU A 1 114 ? 63.555 71.229 67.626 1.00 42.94 108 GLU A C 1
ATOM 901 O O . GLU A 1 114 ? 62.702 72.137 67.555 1.00 41.43 108 GLU A O 1
ATOM 907 N N . VAL A 1 115 ? 63.216 69.954 67.634 1.00 41.01 109 VAL A N 1
ATOM 908 C CA . VAL A 1 115 ? 61.802 69.579 67.475 1.00 40.77 109 VAL A CA 1
ATOM 909 C C . VAL A 1 115 ? 61.026 69.950 68.702 1.00 38.72 109 VAL A C 1
ATOM 910 O O . VAL A 1 115 ? 59.947 70.479 68.601 1.00 38.94 109 VAL A O 1
ATOM 914 N N . ARG A 1 116 ? 61.585 69.704 69.874 1.00 41.67 110 ARG A N 1
ATOM 915 C CA . ARG A 1 116 ? 60.878 70.076 71.104 1.00 41.09 110 ARG A CA 1
ATOM 916 C C . ARG A 1 116 ? 60.707 71.557 71.183 1.00 39.36 110 ARG A C 1
ATOM 917 O O . ARG A 1 116 ? 59.631 72.049 71.562 1.00 40.89 110 ARG A O 1
ATOM 925 N N . LYS A 1 117 ? 61.739 72.290 70.811 1.00 40.25 111 LYS A N 1
ATOM 926 C CA . LYS A 1 117 ? 61.623 73.767 70.773 1.00 41.69 111 LYS A CA 1
ATOM 927 C C . LYS A 1 117 ? 60.590 74.232 69.786 1.00 42.31 111 LYS A C 1
ATOM 928 O O . LYS A 1 117 ? 59.833 75.152 70.074 1.00 39.97 111 LYS A O 1
ATOM 934 N N . ALA A 1 118 ? 60.523 73.570 68.634 1.00 39.72 112 ALA A N 1
ATOM 935 C CA . ALA A 1 118 ? 59.523 73.960 67.632 1.00 41.32 112 ALA A CA 1
ATOM 936 C C . ALA A 1 118 ? 58.123 73.737 68.187 1.00 40.69 112 ALA A C 1
ATOM 937 O O . ALA A 1 118 ? 57.208 74.529 67.988 1.00 41.43 112 ALA A O 1
ATOM 939 N N . ILE A 1 119 ? 57.945 72.661 68.936 1.00 41.91 113 ILE A N 1
ATOM 940 C CA . ILE A 1 119 ? 56.622 72.381 69.502 1.00 39.97 113 ILE A CA 1
ATOM 941 C C . ILE A 1 119 ? 56.199 73.485 70.462 1.00 39.02 113 ILE A C 1
ATOM 942 O O . ILE A 1 119 ? 55.083 74.022 70.405 1.00 43.99 113 ILE A O 1
ATOM 947 N N . LEU A 1 120 ? 57.113 73.846 71.325 1.00 39.05 114 LEU A N 1
ATOM 948 C CA . LEU A 1 120 ? 56.867 74.885 72.261 1.00 42.50 114 LEU A CA 1
ATOM 949 C C . LEU A 1 120 ? 56.581 76.224 71.564 1.00 44.87 114 LEU A C 1
ATOM 950 O O . LEU A 1 120 ? 55.666 76.937 71.945 1.00 44.07 114 LEU A O 1
ATOM 955 N N . HIS A 1 121 ? 57.409 76.595 70.585 1.00 46.16 115 HIS A N 1
ATOM 956 C CA . HIS A 1 121 ? 57.181 77.830 69.869 1.00 45.70 115 HIS A CA 1
ATOM 957 C C . HIS A 1 121 ? 55.812 77.842 69.269 1.00 47.51 115 HIS A C 1
ATOM 958 O O . HIS A 1 121 ? 55.111 78.834 69.401 1.00 50.54 115 HIS A O 1
ATOM 965 N N . THR A 1 122 ? 55.411 76.763 68.595 1.00 48.15 116 THR A N 1
ATOM 966 C CA . THR A 1 122 ? 54.111 76.777 67.94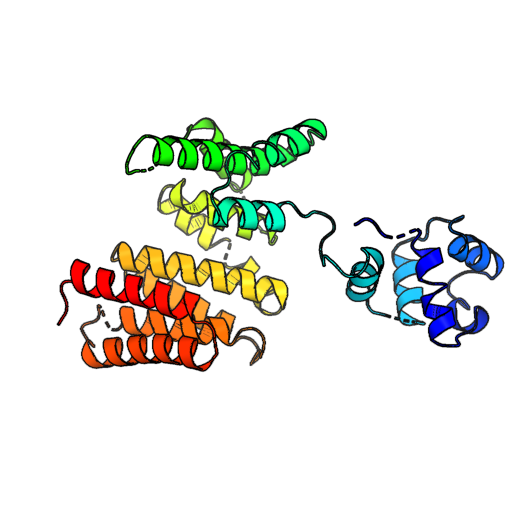4 1.00 49.85 116 THR A CA 1
ATOM 967 C C . THR A 1 122 ? 53.013 76.924 68.964 1.00 50.06 116 THR A C 1
ATOM 968 O O . THR A 1 122 ? 52.004 77.588 68.695 1.00 50.55 116 THR A O 1
ATOM 972 N N . ARG A 1 123 ? 53.195 76.302 70.122 1.00 47.74 117 ARG A N 1
ATOM 973 C CA . ARG A 1 123 ? 52.168 76.331 71.157 1.00 49.83 117 ARG A CA 1
ATOM 974 C C . ARG A 1 123 ? 52.093 77.734 71.734 1.00 47.76 117 ARG A C 1
ATOM 975 O O . ARG A 1 123 ? 51.010 78.242 72.010 1.00 47.51 117 ARG A O 1
ATOM 983 N N . ILE A 1 124 ? 53.225 78.392 71.877 1.00 45.89 118 ILE A N 1
ATOM 984 C CA . ILE A 1 124 ? 53.184 79.797 72.350 1.00 50.62 118 ILE A CA 1
ATOM 985 C C . ILE A 1 124 ? 52.535 80.753 71.313 1.00 52.29 118 ILE A C 1
ATOM 986 O O . ILE A 1 124 ? 51.729 81.591 71.681 1.00 54.71 118 ILE A O 1
ATOM 991 N N . GLN A 1 125 ? 52.844 80.613 70.029 1.00 53.92 119 GLN A N 1
ATOM 992 C CA . GLN A 1 125 ? 52.163 81.436 69.006 1.00 57.55 119 GLN A CA 1
ATOM 993 C C . GLN A 1 125 ? 50.644 81.139 68.981 1.00 57.26 119 GLN A C 1
ATOM 994 O O . GLN A 1 125 ? 49.828 82.067 68.955 1.00 62.18 119 GLN A O 1
ATOM 1000 N N . THR A 1 126 ? 50.245 79.871 69.034 1.00 52.99 120 THR A N 1
ATOM 1001 C CA . THR A 1 126 ? 48.819 79.548 69.047 1.00 57.37 120 THR A CA 1
ATOM 1002 C C . THR A 1 126 ? 48.064 80.142 70.239 1.00 58.66 120 THR A C 1
ATOM 1003 O O . THR A 1 126 ? 47.000 80.743 70.049 1.00 54.59 120 THR A O 1
ATOM 1007 N N . ILE A 1 127 ? 48.607 79.983 71.445 1.00 54.78 121 ILE A N 1
ATOM 1008 C CA . ILE A 1 127 ? 47.943 80.493 72.646 1.00 58.28 121 ILE A CA 1
ATOM 1009 C C . ILE A 1 127 ? 47.844 82.027 72.625 1.00 59.71 121 ILE A C 1
ATOM 1010 O O . ILE A 1 127 ? 46.791 82.577 72.864 1.00 59.39 121 ILE A O 1
ATOM 1015 N N . ASN A 1 128 ? 48.941 82.718 72.339 1.00 60.89 122 ASN A N 1
ATOM 1016 C CA . ASN A 1 128 ? 48.897 84.180 72.258 1.00 65.22 122 ASN A CA 1
ATOM 1017 C C . ASN A 1 128 ? 47.933 84.778 71.196 1.00 66.33 122 ASN A C 1
ATOM 1018 O O . ASN A 1 128 ? 47.256 85.747 71.503 1.00 69.80 122 ASN A O 1
ATOM 1023 N N . HIS A 1 129 ? 47.873 84.221 69.975 1.00 65.57 123 HIS A N 1
ATOM 1024 C CA . HIS A 1 129 ? 46.820 84.556 68.968 1.00 69.97 123 HIS A CA 1
ATOM 1025 C C . HIS A 1 129 ? 45.428 84.370 69.566 1.00 70.57 123 HIS A C 1
ATOM 1026 O O . HIS A 1 129 ? 44.603 85.280 69.471 1.00 71.06 123 HIS A O 1
ATOM 1033 N N . TYR A 1 130 ? 45.164 83.212 70.178 1.00 65.08 124 TYR A N 1
ATOM 1034 C CA . TYR A 1 130 ? 43.860 82.959 70.830 1.00 68.91 124 TYR A CA 1
ATOM 1035 C C . TYR A 1 130 ? 43.515 84.007 71.890 1.00 70.01 124 TYR A C 1
ATOM 1036 O O . TYR A 1 130 ? 42.356 84.407 71.973 1.00 71.38 124 TYR A O 1
ATOM 1045 N N . LEU A 1 131 ? 44.512 84.447 72.673 1.00 73.57 125 LEU A N 1
ATOM 1046 C CA . LEU A 1 131 ? 44.354 85.577 73.629 1.00 78.67 125 LEU A CA 1
ATOM 1047 C C . LEU A 1 131 ? 43.971 86.934 73.002 1.00 79.60 125 LEU A C 1
ATOM 1048 O O . LEU A 1 131 ? 43.418 87.773 73.673 1.00 87.14 125 LEU A O 1
ATOM 1053 N N . ARG A 1 132 ? 44.279 87.151 71.728 1.00 83.59 126 ARG A N 1
ATOM 1054 C CA . ARG A 1 132 ? 43.903 88.382 71.011 1.00 86.04 126 ARG A CA 1
ATOM 1055 C C . ARG A 1 132 ? 42.676 88.246 70.085 1.00 87.97 126 ARG A C 1
ATOM 1056 O O . ARG A 1 132 ? 42.102 89.259 69.708 1.00 87.48 126 ARG A O 1
ATOM 1064 N N . THR A 1 133 ? 42.299 87.022 69.700 1.00 87.09 127 THR A N 1
ATOM 1065 C CA . THR A 1 133 ? 41.213 86.777 68.732 1.00 91.64 127 THR A CA 1
ATOM 1066 C C . THR A 1 133 ? 40.328 85.675 69.324 1.00 101.10 127 THR A C 1
ATOM 1067 O O . THR A 1 133 ? 40.554 85.250 70.456 1.00 102.86 127 THR A O 1
ATOM 1071 N N . ASN A 1 134 ? 39.318 85.219 68.586 1.00 115.58 128 ASN A N 1
ATOM 1072 C CA . ASN A 1 134 ? 38.599 83.975 68.955 1.00 125.88 128 ASN A CA 1
ATOM 1073 C C . ASN A 1 134 ? 39.470 82.740 68.577 1.00 114.88 128 ASN A C 1
ATOM 1074 O O . ASN A 1 134 ? 39.854 81.962 69.447 1.00 104.94 128 ASN A O 1
ATOM 1079 N N . VAL A 1 135 ? 39.812 82.614 67.291 1.00 114.87 129 VAL A N 1
ATOM 1080 C CA . VAL A 1 135 ? 40.583 81.467 66.774 1.00 110.36 129 VAL A CA 1
ATOM 1081 C C . VAL A 1 135 ? 42.044 81.461 67.247 1.00 100.34 129 VAL A C 1
ATOM 1082 O O . VAL A 1 135 ? 42.343 81.033 68.355 1.00 87.17 129 VAL A O 1
ATOM 1086 N N . SER A 1 139 ? 46.926 78.402 65.383 1.00 119.03 133 SER A N 1
ATOM 1087 C CA . SER A 1 139 ? 46.063 79.027 64.390 1.00 122.09 133 SER A CA 1
ATOM 1088 C C . SER A 1 139 ? 46.801 80.181 63.657 1.00 125.40 133 SER A C 1
ATOM 1089 O O . SER A 1 139 ? 46.388 80.596 62.568 1.00 118.17 133 SER A O 1
ATOM 1092 N N . ASN A 1 140 ? 47.911 80.652 64.245 1.00 127.09 134 ASN A N 1
ATOM 1093 C CA . ASN A 1 140 ? 48.728 81.777 63.714 1.00 120.71 134 ASN A CA 1
ATOM 1094 C C . ASN A 1 140 ? 50.197 81.378 63.405 1.00 112.65 134 ASN A C 1
ATOM 1095 O O . ASN A 1 140 ? 51.112 82.205 63.437 1.00 96.22 134 ASN A O 1
ATOM 1100 N N . ILE A 1 141 ? 50.403 80.107 63.066 1.00 119.88 135 ILE A N 1
ATOM 1101 C CA . ILE A 1 141 ? 51.711 79.446 63.227 1.00 110.05 135 ILE A CA 1
ATOM 1102 C C . ILE A 1 141 ? 52.676 79.518 62.041 1.00 102.37 135 ILE A C 1
ATOM 1103 O O . ILE A 1 141 ? 52.294 79.288 60.895 1.00 108.99 135 ILE A O 1
ATOM 1108 N N . SER A 1 142 ? 53.939 79.789 62.361 1.00 91.41 136 SER A N 1
ATOM 1109 C CA . SER A 1 142 ? 55.026 79.783 61.392 1.00 89.00 136 SER A CA 1
ATOM 1110 C C . SER A 1 142 ? 55.188 78.465 60.653 1.00 81.63 136 SER A C 1
ATOM 1111 O O . SER A 1 142 ? 55.177 77.379 61.261 1.00 72.09 136 SER A O 1
ATOM 1114 N N . ASP A 1 143 ? 55.380 78.584 59.342 1.00 74.38 137 ASP A N 1
ATOM 1115 C CA . ASP A 1 143 ? 55.730 77.435 58.538 1.00 72.42 137 ASP A CA 1
ATOM 1116 C C . ASP A 1 143 ? 57.033 76.841 59.003 1.00 62.81 137 ASP A C 1
ATOM 1117 O O . ASP A 1 143 ? 57.174 75.649 58.908 1.00 57.92 137 ASP A O 1
ATOM 1122 N N . GLU A 1 144 ? 57.976 77.661 59.476 1.00 60.13 138 GLU A N 1
ATOM 1123 C CA . GLU A 1 144 ? 59.302 77.171 59.865 1.00 61.31 138 GLU A CA 1
ATOM 1124 C C . GLU A 1 144 ? 59.217 76.094 60.942 1.00 56.58 138 GLU A C 1
ATOM 1125 O O . GLU A 1 144 ? 59.906 75.103 60.874 1.00 53.19 138 GLU A O 1
ATOM 1131 N N . TYR A 1 145 ? 58.340 76.271 61.913 1.00 54.90 139 TYR A N 1
ATOM 1132 C CA . TYR A 1 145 ? 58.269 75.302 62.992 1.00 55.07 139 TYR A CA 1
ATOM 1133 C C . TYR A 1 145 ? 57.535 74.063 62.546 1.00 50.50 139 TYR A C 1
ATOM 1134 O O . TYR A 1 145 ? 57.879 72.990 62.952 1.00 47.30 139 TYR A O 1
ATOM 1143 N N . LYS A 1 146 ? 56.540 74.197 61.694 1.00 54.60 140 LYS A N 1
ATOM 1144 C CA . LYS A 1 146 ? 55.840 73.014 61.192 1.00 57.31 140 LYS A CA 1
ATOM 1145 C C . LYS A 1 146 ? 56.765 72.188 60.300 1.00 54.49 140 LYS A C 1
ATOM 1146 O O . LYS A 1 146 ? 56.750 70.965 60.324 1.00 50.53 140 LYS A O 1
ATOM 1152 N N . LYS A 1 147 ? 57.582 72.876 59.515 1.00 49.91 141 LYS A N 1
ATOM 1153 C CA . LYS A 1 147 ? 58.571 72.211 58.703 1.00 49.28 141 LYS A CA 1
ATOM 1154 C C . LYS A 1 147 ? 59.581 71.427 59.545 1.00 44.98 141 LYS A C 1
ATOM 1155 O O . LYS A 1 147 ? 59.974 70.308 59.199 1.00 42.48 141 LYS A O 1
ATOM 1161 N N . ILE A 1 148 ? 60.041 72.019 60.631 1.00 43.96 142 ILE A N 1
ATOM 1162 C CA . ILE A 1 148 ? 60.994 71.318 61.491 1.00 43.17 142 ILE A CA 1
ATOM 1163 C C . ILE A 1 148 ? 60.394 70.006 62.020 1.00 39.14 142 ILE A C 1
ATOM 1164 O O . ILE A 1 148 ? 61.041 68.982 62.065 1.00 38.06 142 ILE A O 1
ATOM 1169 N N . ILE A 1 149 ? 59.148 70.055 62.418 1.00 38.19 143 ILE A N 1
ATOM 1170 C CA . ILE A 1 149 ? 58.496 68.900 63.001 1.00 38.86 143 ILE A CA 1
ATOM 1171 C C . ILE A 1 149 ? 58.258 67.854 61.910 1.00 38.70 143 ILE A C 1
ATOM 1172 O O . ILE A 1 149 ? 58.581 66.694 62.067 1.00 35.87 143 ILE A O 1
ATOM 1177 N N . HIS A 1 150 ? 57.715 68.296 60.784 1.00 39.61 144 HIS A N 1
ATOM 1178 C CA . HIS A 1 150 ? 57.536 67.413 59.636 1.00 40.92 144 HIS A CA 1
ATOM 1179 C C . HIS A 1 150 ? 58.827 66.704 59.259 1.00 38.20 144 HIS A C 1
ATOM 1180 O O . HIS A 1 150 ? 58.836 65.481 59.034 1.00 39.16 144 HIS A O 1
ATOM 1187 N N . ASP A 1 151 ? 59.896 67.479 59.168 1.00 37.24 145 ASP A N 1
ATOM 1188 C CA . ASP A 1 151 ? 61.156 66.948 58.648 1.00 39.51 145 ASP A CA 1
ATOM 1189 C C . ASP A 1 151 ? 61.856 66.027 59.639 1.00 39.25 145 ASP A C 1
ATOM 1190 O O . ASP A 1 151 ? 62.650 65.191 59.228 1.00 38.99 145 ASP A O 1
ATOM 1195 N N . TYR A 1 152 ? 6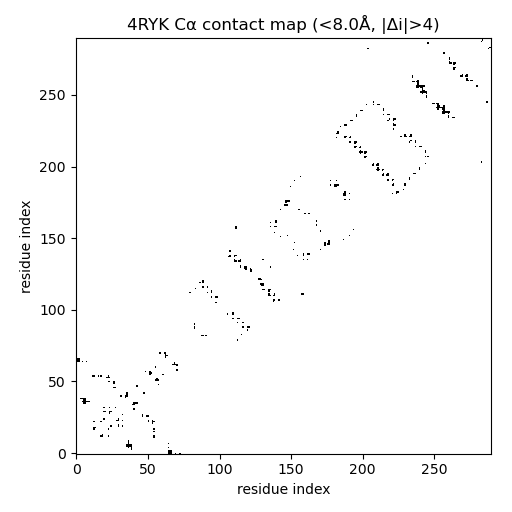1.620 66.211 60.926 1.00 37.64 146 TYR A N 1
ATOM 1196 C CA . TYR A 1 152 ? 62.126 65.264 61.914 1.00 37.80 146 TYR A CA 1
ATOM 1197 C C . TYR A 1 152 ? 61.496 63.866 61.732 1.00 36.68 146 TYR A C 1
ATOM 1198 O O . TYR A 1 152 ? 62.174 62.857 61.735 1.00 37.89 146 TYR A O 1
ATOM 1207 N N . LEU A 1 153 ? 60.181 63.803 61.617 1.00 37.06 147 LEU A N 1
ATOM 1208 C CA . LEU A 1 153 ? 59.509 62.520 61.432 1.00 35.60 147 LEU A CA 1
ATOM 1209 C C . LEU A 1 153 ? 59.667 61.914 60.019 1.00 36.72 147 LEU A C 1
ATOM 1210 O O . LEU A 1 153 ? 59.628 60.703 59.856 1.00 35.26 147 LEU A O 1
ATOM 1215 N N . TRP A 1 154 ? 59.739 62.777 59.009 1.00 39.06 148 TRP A N 1
ATOM 1216 C CA . TRP A 1 154 ? 59.935 62.380 57.596 1.00 38.91 148 TRP A CA 1
ATOM 1217 C C . TRP A 1 154 ? 61.069 61.421 57.464 1.00 36.35 148 TRP A C 1
ATOM 1218 O O . TRP A 1 154 ? 62.152 61.612 58.029 1.00 36.17 148 TRP A O 1
ATOM 1229 N N . LYS A 1 155 ? 60.794 60.356 56.743 1.00 36.22 149 LYS A N 1
ATOM 1230 C CA . LYS A 1 155 ? 61.763 59.284 56.426 1.00 36.97 149 LYS A CA 1
ATOM 1231 C C . LYS A 1 155 ? 62.187 58.391 57.620 1.00 36.96 149 LYS A C 1
ATOM 1232 O O . LYS A 1 155 ? 62.977 57.507 57.435 1.00 38.62 149 LYS A O 1
ATOM 1246 N N . GLN A 1 157 ? 61.597 55.264 59.941 1.00 40.06 151 GLN A N 1
ATOM 1247 C CA . GLN A 1 157 ? 60.913 54.007 59.634 1.00 46.37 151 GLN A CA 1
ATOM 1248 C C . GLN A 1 157 ? 60.349 53.373 60.873 1.00 45.00 151 GLN A C 1
ATOM 1249 O O . GLN A 1 157 ? 59.437 52.536 60.794 1.00 43.44 151 GLN A O 1
ATOM 1255 N N . THR A 1 158 ? 60.954 53.695 62.014 1.00 41.92 152 THR A N 1
ATOM 1256 C CA . THR A 1 158 ? 60.514 53.120 63.287 1.00 41.51 152 THR A CA 1
ATOM 1257 C C . THR A 1 158 ? 60.545 54.242 64.354 1.00 41.39 152 THR A C 1
ATOM 1258 O O . THR A 1 158 ? 61.413 55.135 64.344 1.00 42.45 152 THR A O 1
ATOM 1262 N N . TRP A 1 159 ? 59.523 54.218 65.203 1.00 36.39 153 TRP A N 1
ATOM 1263 C CA . TRP A 1 159 ? 59.279 55.260 66.197 1.00 34.98 153 TRP A CA 1
ATOM 1264 C C . TRP A 1 159 ? 59.493 54.690 67.591 1.00 33.98 153 TRP A C 1
ATOM 1265 O O . TRP A 1 159 ? 59.196 53.532 67.829 1.00 34.37 153 TRP A O 1
ATOM 1276 N N . THR A 1 160 ? 60.061 55.485 68.481 1.00 31.98 154 THR A N 1
ATOM 1277 C CA . THR A 1 160 ? 59.936 55.238 69.896 1.00 33.46 154 THR A CA 1
ATOM 1278 C C . THR A 1 160 ? 58.815 56.132 70.409 1.00 33.95 154 THR A C 1
ATOM 1279 O O . THR A 1 160 ? 58.138 56.796 69.622 1.00 32.58 154 THR A O 1
ATOM 1283 N N . LEU A 1 161 ? 58.561 56.138 71.720 1.00 34.05 155 LEU A N 1
ATOM 1284 C CA . LEU A 1 161 ? 57.412 56.899 72.202 1.00 35.23 155 LEU A CA 1
ATOM 1285 C C . LEU A 1 161 ? 57.572 58.399 72.026 1.00 35.02 155 LEU A C 1
ATOM 1286 O O . LEU A 1 161 ? 56.582 59.122 71.943 1.00 32.63 155 LEU A O 1
ATOM 1291 N N . GLU A 1 162 ? 58.802 58.879 71.954 1.00 34.31 156 GLU A N 1
ATOM 1292 C CA . GLU A 1 162 ? 59.040 60.291 71.659 1.00 32.86 156 GLU A CA 1
ATOM 1293 C C . GLU A 1 162 ? 58.306 60.729 70.373 1.00 34.37 156 GLU A C 1
ATOM 1294 O O . GLU A 1 162 ? 57.681 61.771 70.331 1.00 35.32 156 GLU A O 1
ATOM 1300 N N . GLU A 1 163 ? 58.376 59.931 69.317 1.00 32.90 157 GLU A N 1
ATOM 1301 C CA . GLU A 1 163 ? 57.746 60.321 68.061 1.00 32.94 157 GLU A CA 1
ATOM 1302 C C . GLU A 1 163 ? 56.254 60.201 68.148 1.00 31.70 157 GLU A C 1
ATOM 1303 O O . GLU A 1 163 ? 55.532 60.990 67.544 1.00 32.51 157 GLU A O 1
ATOM 1309 N N . VAL A 1 164 ? 55.771 59.246 68.932 1.00 32.36 158 VAL A N 1
ATOM 1310 C CA . VAL A 1 164 ? 54.337 59.112 69.198 1.00 34.32 158 VAL A CA 1
ATOM 1311 C C . VAL A 1 164 ? 53.823 60.399 69.847 1.00 36.88 158 VAL A C 1
ATOM 1312 O O . VAL A 1 164 ? 52.795 60.945 69.461 1.00 39.50 158 VAL A O 1
ATOM 1316 N N . ARG A 1 165 ? 54.567 60.926 70.807 1.00 34.54 159 ARG A N 1
ATOM 1317 C CA . ARG A 1 165 ? 54.172 62.202 71.433 1.00 34.50 159 ARG A CA 1
ATOM 1318 C C . ARG A 1 165 ? 54.292 63.369 70.468 1.00 35.57 159 ARG A C 1
ATOM 1319 O O . ARG A 1 165 ? 53.448 64.236 70.438 1.00 36.98 159 ARG A O 1
ATOM 1327 N N . ILE A 1 166 ? 55.348 63.388 69.665 1.00 36.97 160 ILE A N 1
ATOM 1328 C CA . ILE A 1 166 ? 55.509 64.467 68.713 1.00 38.78 160 ILE A CA 1
ATOM 1329 C C . ILE A 1 166 ? 54.331 64.470 67.727 1.00 41.74 160 ILE A C 1
ATOM 1330 O O . ILE A 1 166 ? 53.687 65.505 67.498 1.00 45.46 160 ILE A O 1
ATOM 1335 N N . PHE A 1 167 ? 54.029 63.285 67.189 1.00 41.42 161 PHE A N 1
ATOM 1336 C CA . PHE A 1 167 ? 52.989 63.100 66.205 1.00 41.04 161 PHE A CA 1
ATOM 1337 C C . PHE A 1 167 ? 51.708 63.590 66.775 1.00 47.01 161 PHE A C 1
ATOM 1338 O O . PHE A 1 167 ? 50.937 64.290 66.093 1.00 46.05 161 PHE A O 1
ATOM 1346 N N . SER A 1 168 ? 51.459 63.253 68.021 1.00 43.84 162 SER A N 1
ATOM 1347 C CA . SER A 1 168 ? 50.189 63.638 68.541 1.00 51.56 162 SER A CA 1
ATOM 1348 C C . SER A 1 168 ? 50.040 65.185 68.701 1.00 57.71 162 SER A C 1
ATOM 1349 O O . SER A 1 168 ? 48.924 65.658 68.640 1.00 57.62 162 SER A O 1
ATOM 1352 N N . ASN A 1 169 ? 51.120 65.970 68.839 1.00 57.46 163 ASN A N 1
ATOM 1353 C CA . ASN A 1 169 ? 50.998 67.453 68.761 1.00 61.44 163 ASN A CA 1
ATOM 1354 C C . ASN A 1 169 ? 51.011 68.001 67.344 1.00 65.18 163 ASN A C 1
ATOM 1355 O O . ASN A 1 169 ? 50.393 69.013 67.036 1.00 73.50 163 ASN A O 1
ATOM 1360 N N . GLY A 1 170 ? 51.794 67.364 66.499 1.00 60.92 164 GLY A N 1
ATOM 1361 C CA . GLY A 1 170 ? 52.008 67.857 65.176 1.00 61.64 164 GLY A CA 1
ATOM 1362 C C . GLY A 1 170 ? 50.950 67.494 64.147 1.00 61.24 164 GLY A C 1
ATOM 1363 O O . GLY A 1 170 ? 51.039 67.954 62.989 1.00 57.10 164 GLY A O 1
ATOM 1364 N N . ILE A 1 171 ? 49.927 66.739 64.520 1.00 54.41 165 ILE A N 1
ATOM 1365 C CA . ILE A 1 171 ? 49.253 66.016 63.457 1.00 57.91 165 ILE A CA 1
ATOM 1366 C C . ILE A 1 171 ? 48.521 66.923 62.469 1.00 57.13 165 ILE A C 1
ATOM 1367 O O . ILE A 1 171 ? 48.535 66.692 61.226 1.00 53.55 165 ILE A O 1
ATOM 1372 N N . SER A 1 172 ? 47.931 67.974 62.995 1.00 54.39 166 SER A N 1
ATOM 1373 C CA . SER A 1 172 ? 47.175 68.901 62.171 1.00 58.46 166 SER A CA 1
ATOM 1374 C C . SER A 1 172 ? 48.107 69.711 61.238 1.00 58.02 166 SER A C 1
ATOM 1375 O O . SER A 1 172 ? 47.652 70.366 60.315 1.00 57.36 166 SER A O 1
ATOM 1378 N N . PHE A 1 173 ? 49.417 69.660 61.467 1.00 61.02 167 PHE A N 1
ATOM 1379 C CA . PHE A 1 173 ? 50.344 70.362 60.587 1.00 62.66 167 PHE A CA 1
ATOM 1380 C C . PHE A 1 173 ? 50.568 69.691 59.244 1.00 59.09 167 PHE A C 1
ATOM 1381 O O . PHE A 1 173 ? 51.127 70.301 58.360 1.00 64.77 167 PHE A O 1
ATOM 1389 N N . PHE A 1 174 ? 50.143 68.455 59.068 1.00 55.50 168 PHE A N 1
ATOM 1390 C CA . PHE A 1 174 ? 50.523 67.713 57.871 1.00 51.96 168 PHE A CA 1
ATOM 1391 C C . PHE A 1 174 ? 49.344 67.562 56.931 1.00 53.49 168 PHE A C 1
ATOM 1392 O O . PHE A 1 174 ? 48.207 67.499 57.374 1.00 56.50 168 PHE A O 1
ATOM 1400 N N . GLU A 1 175 ? 49.622 67.460 55.636 1.00 52.72 169 GLU A N 1
ATOM 1401 C CA . GLU A 1 175 ? 48.596 67.044 54.680 1.00 52.67 169 GLU A CA 1
ATOM 1402 C C . GLU A 1 175 ? 48.098 65.641 55.017 1.00 49.32 169 GLU A C 1
ATOM 1403 O O . GLU A 1 175 ? 48.801 64.826 55.651 1.00 44.11 169 GLU A O 1
ATOM 1409 N N . GLU A 1 176 ? 46.903 65.347 54.541 1.00 48.48 170 GLU A N 1
ATOM 1410 C CA . GLU A 1 176 ? 46.248 64.100 54.833 1.00 50.40 170 GLU A CA 1
ATOM 1411 C C . GLU A 1 176 ? 47.071 62.902 54.415 1.00 45.99 170 GLU A C 1
ATOM 1412 O O . GLU A 1 176 ? 47.149 61.933 55.155 1.00 43.56 170 GLU A O 1
ATOM 1418 N N . GLU A 1 177 ? 47.717 62.964 53.256 1.00 42.71 171 GLU A N 1
ATOM 1419 C CA . GLU A 1 177 ? 48.479 61.819 52.806 1.00 42.78 171 GLU A CA 1
ATOM 1420 C C . GLU A 1 177 ? 49.600 61.493 53.789 1.00 40.96 171 GLU A C 1
ATOM 1421 O O . GLU A 1 177 ? 49.894 60.346 54.053 1.00 39.61 171 GLU A O 1
ATOM 1427 N N . VAL A 1 178 ? 50.217 62.547 54.302 1.00 41.22 172 VAL A N 1
ATOM 1428 C CA . VAL A 1 178 ? 51.352 62.454 55.190 1.00 41.62 172 VAL A CA 1
ATOM 1429 C C . VAL A 1 178 ? 50.851 62.003 56.581 1.00 38.82 172 VAL A C 1
ATOM 1430 O O . VAL A 1 178 ? 51.468 61.193 57.222 1.00 38.84 172 VAL A O 1
ATOM 1434 N N . GLN A 1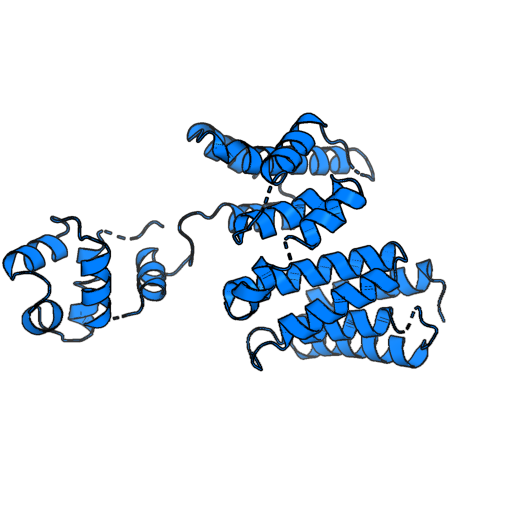 179 ? 49.735 62.552 57.032 1.00 40.48 173 GLN A N 1
ATOM 1435 C CA . GLN A 1 179 ? 49.120 62.101 58.283 1.00 41.35 173 GLN A CA 1
ATOM 1436 C C . GLN A 1 179 ? 48.897 60.614 58.240 1.00 41.70 173 GLN A C 1
ATOM 1437 O O . GLN A 1 179 ? 49.247 59.923 59.176 1.00 40.62 173 GLN A O 1
ATOM 1443 N N . ILE A 1 180 ? 48.352 60.103 57.139 1.00 42.85 174 ILE A N 1
ATOM 1444 C CA . ILE A 1 180 ? 48.091 58.661 57.010 1.00 40.16 174 ILE A CA 1
ATOM 1445 C C . ILE A 1 180 ? 49.347 57.824 56.977 1.00 40.65 174 ILE A C 1
ATOM 1446 O O . ILE A 1 180 ? 49.421 56.770 57.630 1.00 41.55 174 ILE A O 1
ATOM 1451 N N . HIS A 1 181 ? 50.333 58.277 56.214 1.00 39.62 175 HIS A N 1
ATOM 1452 C CA . HIS A 1 181 ? 51.624 57.624 56.166 1.00 40.59 175 HIS A CA 1
ATOM 1453 C C . HIS A 1 181 ? 52.286 57.566 57.565 1.00 36.72 175 HIS A C 1
ATOM 1454 O O . HIS A 1 181 ? 52.804 56.538 57.973 1.00 35.11 175 HIS A O 1
ATOM 1461 N N . PHE A 1 182 ? 52.277 58.658 58.295 1.00 36.30 176 PHE A N 1
ATOM 1462 C CA . PHE A 1 182 ? 52.848 58.638 59.639 1.00 36.12 176 PHE A CA 1
ATOM 1463 C C . PHE A 1 182 ? 52.053 57.703 60.582 1.00 38.77 176 PHE A C 1
ATOM 1464 O O . PHE A 1 182 ? 52.630 56.976 61.374 1.00 35.98 176 PHE A O 1
ATOM 1472 N N . TYR A 1 183 ? 50.737 57.765 60.507 1.00 38.96 177 TYR A N 1
ATOM 1473 C CA . TYR A 1 183 ? 49.878 56.856 61.215 1.00 39.93 177 TYR A CA 1
ATOM 1474 C C . TYR A 1 183 ? 50.237 55.373 60.989 1.00 40.45 177 TYR A C 1
ATOM 1475 O O . TYR A 1 183 ? 50.345 54.597 61.957 1.00 39.96 177 TYR A O 1
ATOM 1484 N N . GLN A 1 184 ? 50.439 54.980 59.729 1.00 43.61 178 GLN A N 1
ATOM 1485 C CA . GLN A 1 184 ? 50.877 53.617 59.417 1.00 44.26 178 GLN A CA 1
ATOM 1486 C C . GLN A 1 184 ? 52.233 53.308 60.071 1.00 42.23 178 GLN A C 1
ATOM 1487 O O . GLN A 1 184 ? 52.394 52.292 60.695 1.00 42.25 178 GLN A O 1
ATOM 1493 N N . ILE A 1 185 ? 53.183 54.203 60.038 1.00 41.77 179 ILE A N 1
ATOM 1494 C CA . ILE A 1 185 ? 54.430 53.947 60.790 1.00 43.65 179 ILE A CA 1
ATOM 1495 C C . ILE A 1 185 ? 54.219 53.816 62.308 1.00 45.13 179 ILE A C 1
ATOM 1496 O O . ILE A 1 185 ? 54.786 52.922 62.934 1.00 48.53 179 ILE A O 1
ATOM 1509 N N . LEU A 1 187 ? 51.617 52.808 63.746 1.00 42.40 181 LEU A N 1
ATOM 1510 C CA . LEU A 1 187 ? 50.995 51.501 64.054 1.00 40.56 181 LEU A CA 1
ATOM 1511 C C . LEU A 1 187 ? 52.012 50.394 64.273 1.00 40.48 181 LEU A C 1
ATOM 1512 O O . LEU A 1 187 ? 51.776 49.555 65.100 1.00 41.50 181 LEU A O 1
ATOM 1517 N N . LYS A 1 188 ? 53.127 50.394 63.560 1.00 40.79 182 LYS A N 1
ATOM 1518 C CA . LYS A 1 188 ? 54.156 49.373 63.786 1.00 42.06 182 LYS A CA 1
ATOM 1519 C C . LYS A 1 188 ? 54.727 49.480 65.208 1.00 46.07 182 LYS A C 1
ATOM 1520 O O . LYS A 1 188 ? 55.083 48.509 65.815 1.00 46.77 182 LYS A O 1
ATOM 1526 N N . SER A 1 189 ? 54.819 50.675 65.743 1.00 43.06 183 SER A N 1
ATOM 1527 C CA . SER A 1 189 ? 55.344 50.773 67.087 1.00 45.61 183 SER A CA 1
ATOM 1528 C C . SER A 1 189 ? 54.246 50.443 68.118 1.00 41.89 183 SER A C 1
ATOM 1529 O O . SER A 1 189 ? 54.525 49.811 69.132 1.00 41.97 183 SER A O 1
ATOM 1532 N N . TYR A 1 190 ? 53.010 50.819 67.838 1.00 39.13 184 TYR A N 1
ATOM 1533 C CA . TYR A 1 190 ? 51.887 50.406 68.640 1.00 38.96 184 TYR A CA 1
ATOM 1534 C C . TYR A 1 190 ? 51.889 48.880 68.891 1.00 41.21 184 TYR A C 1
ATOM 1535 O O . TYR A 1 190 ? 51.672 48.425 70.002 1.00 35.57 184 TYR A O 1
ATOM 1544 N N . GLU A 1 191 ? 52.169 48.100 67.861 1.00 39.46 185 GLU A N 1
ATOM 1545 C CA . GLU A 1 191 ? 52.124 46.660 67.961 1.00 43.73 185 GLU A CA 1
ATOM 1546 C C . GLU A 1 191 ? 53.150 46.102 68.971 1.00 44.02 185 GLU A C 1
ATOM 1547 O O . GLU A 1 191 ? 52.903 45.111 69.578 1.00 45.69 185 GLU A O 1
ATOM 1553 N N . LYS A 1 192 ? 54.302 46.733 69.107 1.00 46.85 186 LYS A N 1
ATOM 1554 C CA . LYS A 1 192 ? 55.279 46.406 70.158 1.00 51.66 186 LYS A CA 1
ATOM 1555 C C . LYS A 1 192 ? 54.809 46.926 71.509 1.00 47.52 186 LYS A C 1
ATOM 1556 O O . LYS A 1 192 ? 54.732 46.200 72.513 1.00 58.13 186 LYS A O 1
ATOM 1562 N N . TYR A 1 193 ? 54.434 48.193 71.513 1.00 38.42 187 TYR A N 1
ATOM 1563 C CA . TYR A 1 193 ? 54.261 48.916 72.749 1.00 41.29 187 TYR A CA 1
ATOM 1564 C C . TYR A 1 193 ? 52.917 48.686 73.447 1.00 42.12 187 TYR A C 1
ATOM 1565 O O . TYR A 1 193 ? 52.720 49.173 74.547 1.00 37.83 187 TYR A O 1
ATOM 1574 N N . ARG A 1 194 ? 51.993 47.969 72.817 1.00 42.98 188 ARG A N 1
ATOM 1575 C CA . ARG A 1 194 ? 50.677 47.818 73.411 1.00 43.65 188 ARG A CA 1
ATOM 1576 C C . ARG A 1 194 ? 50.785 46.942 74.654 1.00 38.37 188 ARG A C 1
ATOM 1577 O O . ARG A 1 194 ? 49.903 46.979 75.464 1.00 39.17 188 ARG A O 1
ATOM 1585 N N . TYR A 1 195 ? 51.841 46.162 74.780 1.00 38.00 189 TYR A N 1
ATOM 1586 C CA . TYR A 1 195 ? 52.084 45.404 75.997 1.00 41.44 189 TYR A CA 1
ATOM 1587 C C . TYR A 1 195 ? 52.957 46.168 77.028 1.00 40.53 189 TYR A C 1
ATOM 1588 O O . TYR A 1 195 ? 53.371 45.616 78.042 1.00 42.83 189 TYR A O 1
ATOM 1597 N N . TYR A 1 196 ? 53.275 47.423 76.752 1.00 34.92 190 TYR A N 1
ATOM 1598 C CA . TYR A 1 196 ? 54.048 48.224 77.676 1.00 35.94 190 TYR A CA 1
ATOM 1599 C C . TYR A 1 196 ? 53.017 49.054 78.485 1.00 34.47 190 TYR A C 1
ATOM 1600 O O . TYR A 1 196 ? 52.196 49.786 77.936 1.00 35.26 190 TYR A O 1
ATOM 1609 N N . ASP A 1 197 ? 53.003 48.880 79.791 1.00 31.77 191 ASP A N 1
ATOM 1610 C CA . ASP A 1 197 ? 52.016 49.587 80.611 1.00 33.58 191 ASP A CA 1
ATOM 1611 C C . ASP A 1 197 ? 51.971 51.066 80.280 1.00 34.91 191 ASP A C 1
ATOM 1612 O O . ASP A 1 197 ? 50.905 51.590 79.981 1.00 36.36 191 ASP A O 1
ATOM 1617 N N . ARG A 1 198 ? 53.119 51.717 80.209 1.00 34.75 192 ARG A N 1
ATOM 1618 C CA . ARG A 1 198 ? 53.129 53.163 79.936 1.00 36.85 192 ARG A CA 1
ATOM 1619 C C . ARG A 1 198 ? 52.784 53.491 78.487 1.00 38.28 192 ARG A C 1
ATOM 1620 O O . ARG A 1 198 ? 52.126 54.486 78.215 1.00 39.33 192 ARG A O 1
ATOM 1628 N N . GLY A 1 199 ? 53.215 52.657 77.561 1.00 34.50 193 GLY A N 1
ATOM 1629 C CA . GLY A 1 199 ? 53.013 52.952 76.171 1.00 34.70 193 GLY A CA 1
ATOM 1630 C C . GLY A 1 199 ? 51.583 52.726 75.831 1.00 35.35 193 GLY A C 1
ATOM 1631 O O . GLY A 1 199 ? 50.999 53.447 75.058 1.00 37.18 193 GLY A O 1
ATOM 1632 N N . ARG A 1 200 ? 50.997 51.709 76.424 1.00 36.09 194 ARG A N 1
ATOM 1633 C CA . ARG A 1 200 ? 49.605 51.418 76.152 1.00 36.56 194 ARG A CA 1
ATOM 1634 C C . ARG A 1 200 ? 48.685 52.609 76.412 1.00 35.16 194 ARG A C 1
ATOM 1635 O O . ARG A 1 200 ? 47.817 52.928 75.604 1.00 39.35 194 ARG A O 1
ATOM 1643 N N . LEU A 1 201 ? 48.878 53.308 77.499 1.00 32.76 195 LEU A N 1
ATOM 1644 C CA . LEU A 1 201 ? 47.996 54.422 77.820 1.00 33.85 195 LEU A CA 1
ATOM 1645 C C . LEU A 1 201 ? 48.237 55.628 76.896 1.00 34.33 195 LEU A C 1
ATOM 1646 O O . LEU A 1 201 ? 47.314 56.335 76.534 1.00 36.06 195 LEU A O 1
ATOM 1651 N N . LEU A 1 202 ? 49.479 55.858 76.524 1.00 35.28 196 LEU A N 1
ATOM 1652 C CA . LEU A 1 202 ? 49.784 56.891 75.508 1.00 35.83 196 LEU A CA 1
ATOM 1653 C C . LEU A 1 202 ? 49.135 56.566 74.178 1.00 33.84 196 LEU A C 1
ATOM 1654 O O . LEU A 1 202 ? 48.528 57.419 73.570 1.00 34.30 196 LEU A O 1
ATOM 1659 N N . PHE A 1 203 ? 49.198 55.305 73.723 1.00 33.21 197 PHE A N 1
ATOM 1660 C CA . PHE A 1 203 ? 48.480 54.989 72.503 1.00 33.95 197 PHE A CA 1
ATOM 1661 C C . PHE A 1 203 ? 46.968 55.166 72.645 1.00 35.06 197 PHE A C 1
ATOM 1662 O O . PHE A 1 203 ? 46.334 55.671 71.724 1.00 36.80 197 PHE A O 1
ATOM 1670 N N . CYS A 1 204 ? 46.380 54.748 73.776 1.00 33.98 198 CYS A N 1
ATOM 1671 C CA . CYS A 1 204 ? 44.953 54.935 73.990 1.00 34.00 198 CYS A CA 1
ATOM 1672 C C . CYS A 1 204 ? 44.537 56.372 73.858 1.00 34.98 198 CYS A C 1
ATOM 1673 O O . CYS A 1 204 ? 43.589 56.692 73.154 1.00 35.71 198 CYS A O 1
ATOM 1676 N N . HIS A 1 205 ? 45.270 57.233 74.531 1.00 36.07 199 HIS A N 1
ATOM 1677 C CA . HIS A 1 205 ? 45.046 58.646 74.469 1.00 37.11 199 HIS A CA 1
ATOM 1678 C C . HIS A 1 205 ? 45.129 59.185 73.027 1.00 37.46 199 HIS A C 1
ATOM 1679 O O . HIS A 1 205 ? 44.310 59.984 72.599 1.00 39.13 199 HIS A O 1
ATOM 1686 N N . LEU A 1 206 ? 46.153 58.785 72.299 1.00 34.85 200 LEU A N 1
ATOM 1687 C CA . LEU A 1 206 ? 46.306 59.266 70.937 1.00 34.95 200 LEU A CA 1
ATOM 1688 C C . LEU A 1 206 ? 45.142 58.746 70.085 1.00 36.11 200 LEU A C 1
ATOM 1689 O O . LEU A 1 206 ? 44.554 59.496 69.313 1.00 36.90 200 LEU A O 1
ATOM 1694 N N . PHE A 1 207 ? 44.802 57.468 70.199 1.00 35.86 201 PHE A N 1
ATOM 1695 C CA . PHE A 1 207 ? 43.748 56.899 69.371 1.00 36.18 201 PHE A CA 1
ATOM 1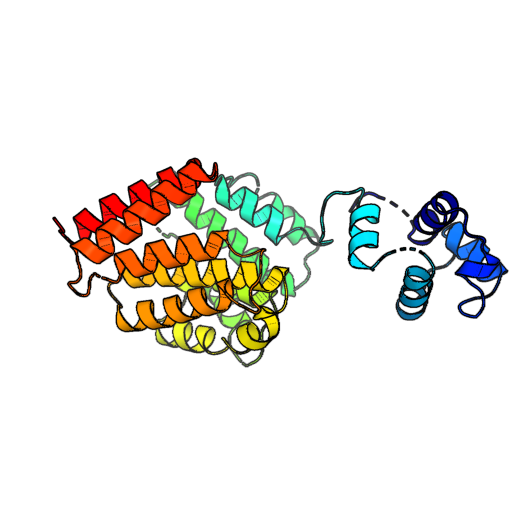696 C C . PHE A 1 207 ? 42.401 57.539 69.693 1.00 38.52 201 PHE A C 1
ATOM 1697 O O . PHE A 1 207 ? 41.561 57.713 68.796 1.00 40.93 201 PHE A O 1
ATOM 1705 N N . ALA A 1 208 ? 42.169 57.839 70.973 1.00 36.56 202 ALA A N 1
ATOM 1706 C CA . ALA A 1 208 ? 40.956 58.580 71.378 1.00 38.12 202 ALA A CA 1
ATOM 1707 C C . ALA A 1 208 ? 40.883 59.934 70.700 1.00 36.35 202 ALA A C 1
ATOM 1708 O O . ALA A 1 208 ? 39.851 60.285 70.138 1.00 36.98 202 ALA A O 1
ATOM 1710 N N . ASN A 1 209 ? 41.994 60.671 70.738 1.00 38.41 203 ASN A N 1
ATOM 1711 C CA . ASN A 1 209 ? 42.066 61.990 70.080 1.00 41.53 203 ASN A CA 1
ATOM 1712 C C . ASN A 1 209 ? 41.805 61.961 68.602 1.00 40.87 203 ASN A C 1
ATOM 1713 O O . ASN A 1 209 ? 41.089 62.818 68.075 1.00 40.27 203 ASN A O 1
ATOM 1718 N N . LEU A 1 210 ? 42.387 60.986 67.926 1.00 40.51 204 LEU A N 1
ATOM 1719 C CA . LEU A 1 210 ? 42.160 60.857 66.487 1.00 42.32 204 LEU A CA 1
ATOM 1720 C C . LEU A 1 210 ? 40.721 60.485 66.161 1.00 42.68 204 LEU A C 1
ATOM 1721 O O . LEU A 1 210 ? 40.132 61.024 65.213 1.00 40.50 204 LEU A O 1
ATOM 1726 N N . THR A 1 211 ? 40.158 59.560 66.943 1.00 39.93 205 THR A N 1
ATOM 1727 C CA . THR A 1 211 ? 38.807 59.109 66.692 1.00 40.91 205 THR A CA 1
ATOM 1728 C C . THR A 1 211 ? 37.883 60.316 66.811 1.00 43.03 205 THR A C 1
ATOM 1729 O O . THR A 1 211 ? 36.991 60.522 65.990 1.00 46.16 205 THR A O 1
ATOM 1733 N N . ASP A 1 212 ? 38.090 61.091 67.862 1.00 45.48 206 ASP A N 1
ATOM 1734 C CA . ASP A 1 212 ? 37.293 62.279 68.130 1.00 49.34 206 ASP A CA 1
ATOM 1735 C C . ASP A 1 212 ? 37.387 63.230 66.942 1.00 50.84 206 ASP A C 1
ATOM 1736 O O . ASP A 1 212 ? 36.372 63.731 66.437 1.00 52.13 206 ASP A O 1
ATOM 1741 N N . GLU A 1 213 ? 38.603 63.458 66.473 1.00 50.76 207 GLU A N 1
ATOM 1742 C CA . GLU A 1 213 ? 38.796 64.426 65.368 1.00 54.61 207 GLU A CA 1
ATOM 1743 C C . GLU A 1 213 ? 38.214 63.920 64.059 1.00 51.48 207 GLU A C 1
ATOM 1744 O O . GLU A 1 213 ? 37.697 64.699 63.253 1.00 51.26 207 GLU A O 1
ATOM 1750 N N . LEU A 1 214 ? 38.275 62.611 63.844 1.00 47.86 208 LEU A N 1
ATOM 1751 C CA . LEU A 1 214 ? 37.738 62.042 62.625 1.00 47.95 208 LEU A CA 1
ATOM 1752 C C . LEU A 1 214 ? 36.236 62.094 62.630 1.00 49.45 208 LEU A C 1
ATOM 1753 O O . LEU A 1 214 ? 35.604 62.345 61.580 1.00 52.44 208 LEU A O 1
ATOM 1758 N N . ILE A 1 215 ? 35.650 61.861 63.791 1.00 47.76 209 ILE A N 1
ATOM 1759 C CA . ILE A 1 215 ? 34.192 61.932 63.871 1.00 51.12 209 ILE A CA 1
ATOM 1760 C C . ILE A 1 215 ? 33.748 63.343 63.488 1.00 54.98 209 ILE A C 1
ATOM 1761 O O . ILE A 1 215 ? 32.993 63.514 62.536 1.00 55.53 209 ILE A O 1
ATOM 1766 N N . ILE A 1 216 ? 34.283 64.336 64.191 1.00 58.21 210 ILE A N 1
ATOM 1767 C CA . ILE A 1 216 ? 34.010 65.750 63.924 1.00 58.41 210 ILE A CA 1
ATOM 1768 C C . ILE A 1 216 ? 34.152 66.120 62.472 1.00 60.15 210 ILE A C 1
ATOM 1769 O O . ILE A 1 216 ? 33.379 66.917 61.978 1.00 63.33 210 ILE A O 1
ATOM 1774 N N . GLN A 1 217 ? 35.135 65.549 61.790 1.00 61.39 211 GLN A N 1
ATOM 1775 C CA . GLN A 1 217 ? 35.282 65.757 60.356 1.00 61.95 211 GLN A CA 1
ATOM 1776 C C . GLN A 1 217 ? 34.468 64.800 59.502 1.00 63.10 211 GLN A C 1
ATOM 1777 O O . GLN A 1 217 ? 34.665 64.764 58.302 1.00 60.37 211 GLN A O 1
ATOM 1783 N N . ASN A 1 218 ? 33.629 63.966 60.107 1.00 61.70 212 ASN A N 1
ATOM 1784 C CA . ASN A 1 218 ? 32.776 63.102 59.336 1.00 63.24 212 ASN A CA 1
ATOM 1785 C C . ASN A 1 218 ? 33.520 62.131 58.421 1.00 62.81 212 ASN A C 1
ATOM 1786 O O . ASN A 1 218 ? 33.032 61.801 57.335 1.00 65.91 212 ASN A O 1
ATOM 1791 N N . LYS A 1 219 ? 34.691 61.673 58.855 1.00 58.39 213 LYS A N 1
ATOM 1792 C CA . LYS A 1 219 ? 35.414 60.633 58.145 1.00 57.61 213 LYS A CA 1
ATOM 1793 C C . LYS A 1 219 ? 35.171 59.361 58.894 1.00 56.88 213 LYS A C 1
ATOM 1794 O O . LYS A 1 219 ? 36.001 58.946 59.719 1.00 55.20 213 LYS A O 1
ATOM 1800 N N . ILE A 1 220 ? 34.009 58.773 58.656 1.00 56.35 214 ILE A N 1
ATOM 1801 C CA . ILE A 1 220 ? 33.471 57.699 59.496 1.00 58.91 214 ILE A CA 1
ATOM 1802 C C . ILE A 1 220 ? 34.144 56.327 59.286 1.00 57.25 21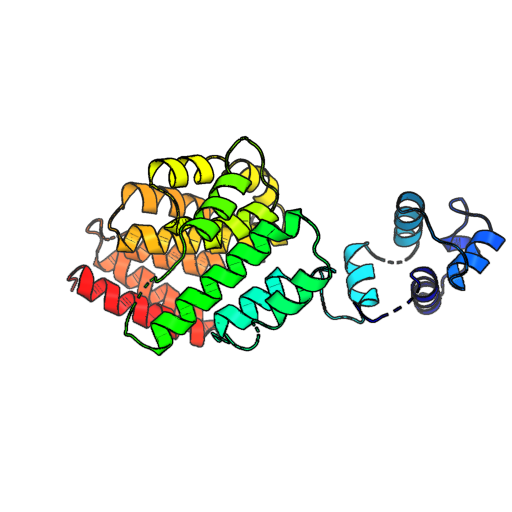4 ILE A C 1
ATOM 1803 O O . ILE A 1 220 ? 34.366 55.571 60.265 1.00 52.40 214 ILE A O 1
ATOM 1808 N N . ASN A 1 221 ? 34.525 56.029 58.048 1.00 55.45 215 ASN A N 1
ATOM 1809 C CA . ASN A 1 221 ? 35.349 54.838 57.776 1.00 59.35 215 ASN A CA 1
ATOM 1810 C C . ASN A 1 221 ? 36.622 54.860 58.607 1.00 56.94 215 ASN A C 1
ATOM 1811 O O . ASN A 1 221 ? 36.966 53.892 59.239 1.00 54.95 215 ASN A O 1
ATOM 1816 N N . TYR A 1 222 ? 37.320 55.982 58.563 1.00 55.28 216 TYR A N 1
ATOM 1817 C CA . TYR A 1 222 ? 38.558 56.124 59.295 1.00 54.45 216 TYR A CA 1
ATOM 1818 C C . TYR A 1 222 ? 38.320 56.116 60.811 1.00 49.86 216 TYR A C 1
ATOM 1819 O O . TYR A 1 222 ? 39.111 55.552 61.549 1.00 45.73 216 TYR A O 1
ATOM 1828 N N . ALA A 1 223 ? 37.244 56.758 61.249 1.00 45.89 217 ALA A N 1
ATOM 1829 C CA . ALA A 1 223 ? 36.920 56.815 62.655 1.00 46.10 217 ALA A CA 1
ATOM 1830 C C . ALA A 1 223 ? 36.713 55.407 63.166 1.00 43.80 217 ALA A C 1
ATOM 1831 O O . ALA A 1 223 ? 37.196 55.072 64.224 1.00 45.32 217 ALA A O 1
ATOM 1833 N N . ASN A 1 224 ? 36.025 54.586 62.400 1.00 44.91 218 ASN A N 1
ATOM 1834 C CA . ASN A 1 224 ? 35.850 53.180 62.741 1.00 45.88 218 ASN A CA 1
ATOM 1835 C C . ASN A 1 224 ? 37.164 52.469 62.819 1.00 45.84 218 ASN A C 1
ATOM 1836 O O . ASN A 1 224 ? 37.383 51.683 63.729 1.00 43.73 218 ASN A O 1
ATOM 1841 N N . LEU A 1 225 ? 38.069 52.761 61.902 1.00 47.37 219 LEU A N 1
ATOM 1842 C CA . LEU A 1 225 ? 39.366 52.078 61.967 1.00 49.99 219 LEU A CA 1
ATOM 1843 C C . LEU A 1 225 ? 40.112 52.410 63.228 1.00 46.90 219 LEU A C 1
ATOM 1844 O O . LEU A 1 225 ? 40.652 51.524 63.914 1.00 45.66 219 LEU A O 1
ATOM 1849 N N . VAL A 1 226 ? 40.169 53.701 63.537 1.00 43.09 220 VAL A N 1
ATOM 1850 C CA . VAL A 1 226 ? 40.916 54.148 64.693 1.00 41.42 220 VAL A CA 1
ATOM 1851 C C . VAL A 1 226 ? 40.252 53.695 66.011 1.00 43.08 220 VAL A C 1
ATOM 1852 O O . VAL A 1 226 ? 40.937 53.288 66.940 1.00 40.15 220 VAL A O 1
ATOM 1856 N N . LEU A 1 227 ? 38.923 53.752 66.070 1.00 43.83 221 LEU A N 1
ATOM 1857 C CA . LEU A 1 227 ? 38.201 53.242 67.220 1.00 42.56 221 LEU A CA 1
ATOM 1858 C C . LEU A 1 227 ? 38.545 51.786 67.490 1.00 44.57 221 LEU A C 1
ATOM 1859 O O . LEU A 1 227 ? 38.753 51.396 68.652 1.00 40.59 221 LEU A O 1
ATOM 1864 N N . GLU A 1 228 ? 38.610 5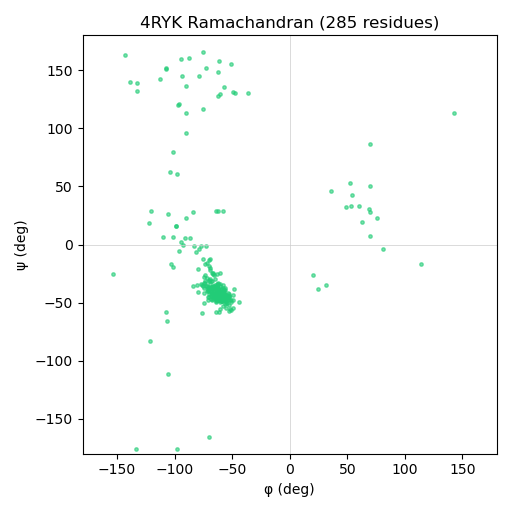0.972 66.443 1.00 44.44 222 GLU A N 1
ATOM 1865 C CA . GLU A 1 228 ? 38.943 49.552 66.626 1.00 45.66 222 GLU A CA 1
ATOM 1866 C C . GLU A 1 228 ? 40.321 49.412 67.313 1.00 44.77 222 GLU A C 1
ATOM 1867 O O . GLU A 1 228 ? 40.548 48.510 68.146 1.00 40.24 222 GLU A O 1
ATOM 1873 N N . LYS A 1 229 ? 41.241 50.321 67.009 1.00 40.87 223 LYS A N 1
ATOM 1874 C CA . LYS A 1 229 ? 42.549 50.298 67.651 1.00 41.31 223 LYS A CA 1
ATOM 1875 C C . LYS A 1 229 ? 42.474 50.727 69.089 1.00 39.47 223 LYS A C 1
ATOM 1876 O O . LYS A 1 229 ? 43.195 50.212 69.921 1.00 38.26 223 LYS A O 1
ATOM 1882 N N . LEU A 1 230 ? 41.658 51.732 69.359 1.00 39.45 224 LEU A N 1
ATOM 1883 C CA . LEU A 1 230 ? 41.454 52.183 70.729 1.00 38.83 224 LEU A CA 1
ATOM 1884 C C . LEU A 1 230 ? 40.850 51.013 71.556 1.00 39.35 224 LEU A C 1
ATOM 1885 O O . LEU A 1 230 ? 41.273 50.765 72.669 1.00 36.27 224 LEU A O 1
ATOM 1890 N N . LYS A 1 231 ? 39.870 50.321 70.996 1.00 39.11 225 LYS A N 1
ATOM 1891 C CA . LYS A 1 231 ? 39.274 49.144 71.637 1.00 43.35 225 LYS A CA 1
ATOM 1892 C C . LYS A 1 231 ? 40.337 48.095 71.918 1.00 41.86 225 LYS A C 1
ATOM 1893 O O . LYS A 1 231 ? 40.494 47.646 73.064 1.00 41.23 225 LYS A O 1
ATOM 1899 N N . GLU A 1 232 ? 41.095 47.733 70.889 1.00 38.61 226 GLU A N 1
ATOM 1900 C CA . GLU A 1 232 ? 42.131 46.732 71.057 1.00 41.06 226 GLU A CA 1
ATOM 1901 C C . GLU A 1 232 ? 43.176 47.138 72.081 1.00 37.42 226 GLU A C 1
ATOM 1902 O O . GLU A 1 232 ? 43.563 46.356 72.981 1.00 38.29 226 GLU A O 1
ATOM 1908 N N . ALA A 1 233 ? 43.661 48.345 71.950 1.00 35.55 227 ALA A N 1
ATOM 1909 C CA . ALA A 1 233 ? 44.706 48.842 72.852 1.00 35.56 227 ALA A CA 1
ATOM 1910 C C . ALA A 1 233 ? 44.206 48.815 74.301 1.00 35.90 227 ALA A C 1
ATOM 1911 O O . ALA A 1 233 ? 44.910 48.360 75.186 1.00 35.89 227 ALA A O 1
ATOM 1913 N N . SER A 1 234 ? 42.971 49.268 74.524 1.00 37.54 228 SER A N 1
ATOM 1914 C CA . SER A 1 234 ? 42.400 49.367 75.876 1.00 37.28 228 SER A CA 1
ATOM 1915 C C . SER A 1 234 ? 42.062 47.990 76.495 1.00 38.17 228 SER A C 1
ATOM 1916 O O . SER A 1 234 ? 41.894 47.876 77.705 1.00 37.47 228 SER A O 1
ATOM 1919 N N . GLU A 1 235 ? 42.002 46.958 75.656 1.00 39.12 229 GLU A N 1
ATOM 1920 C CA . GLU A 1 235 ? 41.651 45.626 76.084 1.00 41.66 229 GLU A CA 1
ATOM 1921 C C . GLU A 1 235 ? 42.810 44.686 76.028 1.00 41.84 229 GLU A C 1
ATOM 1922 O O . GLU A 1 235 ? 42.662 43.527 76.323 1.00 45.12 229 GLU A O 1
ATOM 1928 N N . THR A 1 236 ? 43.977 45.213 75.744 1.00 40.19 230 THR A N 1
ATOM 1929 C CA . THR A 1 236 ? 45.173 44.426 75.543 1.00 45.42 230 THR A CA 1
ATOM 1930 C C . THR A 1 236 ? 45.542 43.656 76.786 1.00 49.98 230 THR A C 1
ATOM 1931 O O . THR A 1 236 ? 45.599 44.213 77.883 1.00 51.34 230 THR A O 1
ATOM 1935 N N . SER A 1 237 ? 45.729 42.362 76.577 1.00 50.83 231 SER A N 1
ATOM 1936 C CA . SER A 1 237 ? 46.094 41.385 77.593 1.00 57.94 231 SER A CA 1
ATOM 1937 C C . SER A 1 237 ? 45.238 41.441 78.870 1.00 58.18 231 SER A C 1
ATOM 1938 O O . SER A 1 237 ? 45.733 41.146 79.992 1.00 56.33 231 SER A O 1
ATOM 1941 N N . GLY A 1 238 ? 43.963 41.811 78.678 1.00 60.27 232 GLY A N 1
ATOM 1942 C CA . GLY A 1 238 ? 42.947 41.923 79.752 1.00 62.34 232 GLY A CA 1
ATOM 1943 C C . GLY A 1 238 ? 43.286 42.981 80.804 1.00 61.26 232 GLY A C 1
ATOM 1944 O O . GLY A 1 238 ? 42.731 42.976 81.894 1.00 58.61 232 GLY A O 1
ATOM 1945 N N . SER A 1 239 ? 44.172 43.913 80.450 1.00 60.79 233 SER A N 1
ATOM 1946 C CA . SER A 1 239 ? 44.719 44.914 81.395 1.00 58.74 233 SER A CA 1
ATOM 1947 C C . SER A 1 239 ? 43.734 45.657 82.285 1.00 52.16 233 SER A C 1
ATOM 1948 O O . SER A 1 239 ? 42.740 46.355 81.789 1.00 48.30 233 SER A O 1
ATOM 1951 N N . PHE A 1 240 ? 44.099 45.651 83.573 1.00 47.63 234 PHE A N 1
ATOM 1952 C CA . PHE A 1 240 ? 43.393 46.505 84.520 1.00 45.66 234 PHE A CA 1
ATOM 1953 C C . PHE A 1 240 ? 43.682 47.977 84.321 1.00 46.84 234 PHE A C 1
ATOM 1954 O O . PHE A 1 240 ? 42.769 48.779 84.516 1.00 53.54 234 PHE A O 1
ATOM 1962 N N . ASN A 1 241 ? 44.879 48.350 83.846 1.00 39.35 235 ASN A N 1
ATOM 1963 C CA . ASN A 1 241 ? 45.257 49.746 83.932 1.00 35.76 235 ASN A CA 1
ATOM 1964 C C . ASN A 1 241 ? 44.593 50.614 82.892 1.00 37.74 235 ASN A C 1
ATOM 1965 O O . ASN A 1 241 ? 44.792 51.819 82.932 1.00 34.65 235 ASN A O 1
ATOM 1970 N N . SER A 1 242 ? 43.775 50.046 81.995 1.00 35.08 236 SER A N 1
ATOM 1971 C CA . SER A 1 242 ? 43.252 50.811 80.872 1.00 36.16 236 SER A CA 1
ATOM 1972 C C . SER A 1 242 ? 41.755 50.836 80.847 1.00 35.57 236 SER A C 1
ATOM 1973 O O . SER A 1 242 ? 41.137 51.210 79.840 1.00 37.38 236 SER A O 1
ATOM 1976 N N . ALA A 1 243 ? 41.159 50.517 81.981 1.00 33.56 237 ALA A N 1
ATOM 1977 C CA . ALA A 1 243 ? 39.714 50.601 82.128 1.00 34.74 237 ALA A CA 1
ATOM 1978 C C . ALA A 1 243 ? 39.154 51.952 81.735 1.00 34.84 237 ALA A C 1
ATOM 1979 O O . ALA A 1 243 ? 38.132 52.025 81.072 1.00 34.78 237 ALA A O 1
ATOM 1981 N N . PHE A 1 244 ? 39.820 53.016 82.125 1.00 33.91 238 PHE A N 1
ATOM 1982 C CA . PHE A 1 244 ? 39.350 54.336 81.775 1.00 34.12 238 PHE A CA 1
ATOM 1983 C C . PHE A 1 244 ? 39.130 54.482 80.258 1.00 33.38 238 PHE A C 1
ATOM 1984 O O . PHE A 1 244 ? 38.146 55.053 79.795 1.00 34.28 238 PHE A O 1
ATOM 1992 N N . TYR A 1 245 ? 40.066 54.008 79.482 1.00 32.47 239 TYR A N 1
ATOM 1993 C CA . TYR A 1 245 ? 39.963 54.128 78.053 1.00 33.76 239 TYR A CA 1
ATOM 1994 C C . TYR A 1 245 ? 38.951 53.191 77.425 1.00 32.97 239 TYR A C 1
ATOM 1995 O O . TYR A 1 245 ? 38.527 53.408 76.301 1.00 32.74 239 TYR A O 1
ATOM 2004 N N . ARG A 1 246 ? 38.527 52.156 78.139 1.00 34.60 240 ARG A N 1
ATOM 2005 C CA . ARG A 1 246 ? 37.415 51.338 77.671 1.00 32.82 240 ARG A CA 1
ATOM 2006 C C . ARG A 1 246 ? 36.130 52.162 77.754 1.00 34.78 240 ARG A C 1
ATOM 2007 O O . ARG A 1 246 ? 35.211 51.980 76.968 1.00 35.71 240 ARG A O 1
ATOM 2015 N N . ILE A 1 247 ? 36.067 53.103 78.698 1.00 35.57 241 ILE A N 1
ATOM 2016 C CA . ILE A 1 247 ? 34.884 53.937 78.822 1.00 34.21 241 ILE A CA 1
ATOM 2017 C C . ILE A 1 247 ? 34.879 54.888 77.621 1.00 34.46 241 ILE A C 1
ATOM 2018 O O . ILE A 1 247 ? 33.852 55.082 76.943 1.00 33.95 241 ILE A O 1
ATOM 2023 N N . VAL A 1 248 ? 36.045 55.450 77.366 1.00 33.68 242 VAL A N 1
ATOM 2024 C CA . VAL A 1 248 ? 36.234 56.354 76.218 1.00 33.95 242 VAL A CA 1
ATOM 2025 C C . VAL A 1 248 ? 35.820 55.672 74.932 1.00 34.64 242 VAL A C 1
ATOM 2026 O O . VAL A 1 248 ? 35.042 56.251 74.136 1.00 35.93 242 VAL A O 1
ATOM 2030 N N . ALA A 1 249 ? 36.310 54.444 74.734 1.00 34.54 243 ALA A N 1
ATOM 2031 C CA . ALA A 1 249 ? 35.918 53.634 73.553 1.00 37.22 243 ALA A CA 1
ATOM 2032 C C . ALA A 1 249 ? 34.405 53.398 73.472 1.00 38.42 243 ALA A C 1
ATOM 2033 O O . ALA A 1 249 ? 33.813 53.483 72.392 1.00 38.75 243 ALA A O 1
ATOM 2035 N N . ASN A 1 250 ? 33.769 53.138 74.615 1.00 38.17 244 ASN A N 1
ATOM 2036 C CA . ASN A 1 250 ? 32.320 52.986 74.627 1.00 38.36 244 ASN A CA 1
ATOM 2037 C C . ASN A 1 250 ? 31.620 54.273 74.210 1.00 38.26 244 ASN A C 1
ATOM 2038 O O . ASN A 1 250 ? 30.639 54.210 73.454 1.00 36.86 244 ASN A O 1
ATOM 2043 N N . TYR A 1 251 ? 32.101 55.424 74.711 1.00 37.87 245 TYR A N 1
ATOM 2044 C CA . TYR A 1 251 ? 31.574 56.704 74.295 1.00 39.74 245 TYR A CA 1
ATOM 2045 C C . TYR A 1 251 ? 31.646 56.887 72.754 1.00 41.58 245 TYR A C 1
ATOM 2046 O O . TYR A 1 251 ? 30.651 57.177 72.093 1.00 41.82 245 TYR A O 1
ATOM 2055 N N . TYR A 1 252 ? 32.828 56.735 72.186 1.00 40.24 246 TYR A N 1
ATOM 2056 C CA . TYR A 1 252 ? 32.973 56.930 70.734 1.00 41.51 246 TYR A CA 1
ATOM 2057 C C . TYR A 1 252 ? 32.217 55.907 69.856 1.00 41.15 246 TYR A C 1
ATOM 2058 O O . TYR A 1 252 ? 31.755 56.255 68.769 1.00 41.71 246 TYR A O 1
ATOM 2067 N N . GLN A 1 253 ? 32.038 54.682 70.335 1.00 41.29 247 GLN A N 1
ATOM 2068 C CA . GLN A 1 253 ? 31.275 53.661 69.607 1.00 41.29 247 GLN A CA 1
ATOM 2069 C C . GLN A 1 253 ? 29.821 54.148 69.560 1.00 44.05 247 GLN A C 1
ATOM 2070 O O . GLN A 1 253 ? 29.122 54.032 68.530 1.00 43.01 247 GLN A O 1
ATOM 2076 N N . GLY A 1 254 ? 29.401 54.778 70.657 1.00 43.65 248 GLY A N 1
ATOM 2077 C CA . GLY A 1 254 ? 28.076 55.367 70.731 1.00 45.68 248 GLY A CA 1
ATOM 2078 C C . GLY A 1 254 ? 27.883 56.437 69.678 1.00 47.39 248 GLY A C 1
ATOM 2079 O O . GLY A 1 254 ? 26.913 56.426 68.944 1.00 47.77 248 GLY A O 1
ATOM 2080 N N . ALA A 1 255 ? 28.839 57.346 69.595 1.00 45.05 249 ALA A N 1
ATOM 2081 C CA . ALA A 1 255 ? 28.760 58.453 68.652 1.00 46.94 249 ALA A CA 1
ATOM 2082 C C . ALA A 1 255 ? 28.726 57.939 67.208 1.00 48.06 249 ALA A C 1
ATOM 2083 O O . ALA A 1 255 ? 27.944 58.409 66.392 1.00 49.81 249 ALA A O 1
ATOM 2085 N N . ILE A 1 256 ? 29.591 56.977 66.901 1.00 47.21 250 ILE A N 1
ATOM 2086 C CA . ILE A 1 256 ? 29.630 56.394 65.580 1.00 49.51 250 ILE A CA 1
ATOM 2087 C C . ILE A 1 256 ? 28.343 55.663 65.221 1.00 50.79 250 ILE A C 1
ATOM 2088 O O . ILE A 1 256 ? 27.857 55.760 64.084 1.00 50.49 250 ILE A O 1
ATOM 2093 N N . TRP A 1 257 ? 27.771 54.967 66.177 1.00 49.37 251 TRP A N 1
ATOM 2094 C CA . TRP A 1 257 ? 26.458 54.387 65.945 1.00 51.93 251 TRP A CA 1
ATOM 2095 C C . TRP A 1 257 ? 25.431 55.440 65.575 1.00 54.18 251 TRP A C 1
ATOM 2096 O O . TRP A 1 257 ? 24.620 55.223 64.653 1.00 58.16 251 TRP A O 1
ATOM 2115 N N . LYS A 1 259 ? 25.899 58.245 64.078 1.00 60.05 253 LYS A N 1
ATOM 2116 C CA . LYS A 1 259 ? 26.214 58.599 62.723 1.00 64.68 253 LYS A CA 1
ATOM 2117 C C . LYS A 1 259 ? 25.889 57.502 61.735 1.00 65.80 253 LYS A C 1
ATOM 2118 O O . LYS A 1 259 ? 25.696 57.790 60.580 1.00 63.11 253 LYS A O 1
ATOM 2124 N N . GLU A 1 260 ? 25.884 56.247 62.155 1.00 64.04 254 GLU A N 1
ATOM 2125 C CA . GLU A 1 260 ? 25.555 55.182 61.230 1.00 67.02 254 GLU A CA 1
ATOM 2126 C C . GLU A 1 260 ? 24.058 54.908 61.240 1.00 69.18 254 GLU A C 1
ATOM 2127 O O . GLU A 1 260 ? 23.650 53.802 60.923 1.00 72.52 254 GLU A O 1
ATOM 2133 N N . GLY A 1 261 ? 23.254 55.892 61.648 1.00 66.79 255 GLY A N 1
ATOM 2134 C CA . GLY A 1 261 ? 21.812 55.696 61.827 1.00 67.47 255 GLY A CA 1
ATOM 2135 C C . GLY A 1 261 ? 21.307 54.818 62.970 1.00 66.32 255 GLY A C 1
ATOM 2136 O O . GLY A 1 261 ? 20.112 54.565 63.065 1.00 71.30 255 GLY A O 1
ATOM 2137 N N . GLU A 1 262 ? 22.167 54.360 63.863 1.00 63.08 256 GLU A N 1
ATOM 2138 C CA . GLU A 1 262 ? 21.746 53.511 64.961 1.00 63.40 256 GLU A CA 1
ATOM 2139 C C . GLU A 1 262 ? 21.589 54.416 66.183 1.00 62.99 256 GLU A C 1
ATOM 2140 O O . GLU A 1 262 ? 22.292 54.254 67.217 1.00 59.18 256 GLU A O 1
ATOM 2146 N N . VAL A 1 263 ? 20.692 55.384 66.061 1.00 59.82 257 VAL A N 1
ATOM 2147 C CA . VAL A 1 263 ? 20.705 56.569 66.902 1.00 61.23 257 VAL A CA 1
ATOM 2148 C C . VAL A 1 263 ? 20.376 56.338 68.340 1.00 64.37 257 VAL A C 1
ATOM 2149 O O . VAL A 1 263 ? 21.043 56.878 69.222 1.00 63.75 257 VAL A O 1
ATOM 2153 N N . GLU A 1 264 ? 19.327 55.592 68.611 1.00 64.56 258 GLU A N 1
ATOM 2154 C CA . GLU A 1 264 ? 18.943 55.467 70.008 1.00 67.87 258 GLU A CA 1
ATOM 2155 C C . GLU A 1 264 ? 19.903 54.565 70.767 1.00 61.99 258 GLU A C 1
ATOM 2156 O O . GLU A 1 264 ? 20.136 54.767 71.956 1.00 56.38 258 GLU A O 1
ATOM 2162 N N . LYS A 1 265 ? 20.434 53.563 70.068 1.00 59.62 259 LYS A N 1
ATOM 2163 C CA . LYS A 1 265 ? 21.418 52.632 70.613 1.00 58.33 259 LYS A CA 1
ATOM 2164 C C . LYS A 1 265 ? 22.720 53.398 70.881 1.00 53.50 259 LYS A C 1
ATOM 2165 O O . LYS A 1 265 ? 23.338 53.238 71.914 1.00 50.97 259 LYS A O 1
ATOM 2171 N N . GLY A 1 266 ? 23.113 54.235 69.922 1.00 51.90 260 GLY A N 1
ATOM 2172 C CA . GLY A 1 266 ? 24.309 55.073 70.050 1.00 49.75 260 GLY A CA 1
ATOM 2173 C C . GLY A 1 266 ? 24.183 56.075 71.181 1.00 49.12 260 GLY A C 1
ATOM 2174 O O . GLY A 1 266 ? 25.064 56.207 72.035 1.00 48.46 260 GLY A O 1
ATOM 2175 N N . TYR A 1 267 ? 23.063 56.764 71.221 1.00 48.53 261 TYR A N 1
ATOM 2176 C CA . TYR A 1 267 ? 22.825 57.732 72.260 1.00 51.25 261 TYR A CA 1
ATOM 2177 C C . TYR A 1 267 ? 22.826 57.115 73.655 1.00 52.32 261 TYR A C 1
ATOM 2178 O O . TYR A 1 267 ? 23.436 57.674 74.547 1.00 48.51 261 TYR A O 1
ATOM 2187 N N . ARG A 1 268 ? 22.155 55.983 73.842 1.00 50.83 262 ARG A N 1
ATOM 2188 C CA . ARG A 1 268 ? 22.119 55.350 75.155 1.00 55.19 262 ARG A CA 1
ATOM 2189 C C . ARG A 1 268 ? 23.526 54.886 75.574 1.00 51.98 262 ARG A C 1
ATOM 2190 O O . ARG A 1 268 ? 23.896 54.953 76.726 1.00 48.40 262 ARG A O 1
ATOM 2198 N N . GLN A 1 269 ? 24.327 54.442 74.625 1.00 48.98 263 GLN A N 1
ATOM 2199 C CA . GLN A 1 269 ? 25.650 53.999 74.953 1.00 47.47 263 GLN A CA 1
ATOM 2200 C C . GLN A 1 269 ? 26.522 55.168 75.384 1.00 46.01 263 GLN A C 1
ATOM 2201 O O . GLN A 1 269 ? 27.294 55.047 76.318 1.00 41.45 263 GLN A O 1
ATOM 2207 N N . ALA A 1 270 ? 26.421 56.281 74.671 1.00 45.38 264 ALA A N 1
ATOM 2208 C CA . ALA A 1 270 ? 27.185 57.490 74.986 1.00 43.10 264 ALA A CA 1
ATOM 2209 C C . ALA A 1 270 ? 26.793 58.062 76.348 1.00 44.77 264 ALA A C 1
ATOM 2210 O O . ALA A 1 270 ? 27.651 58.459 77.125 1.00 44.36 264 ALA A O 1
ATOM 2212 N N . LYS A 1 271 ? 25.500 58.138 76.613 1.00 44.71 265 LYS A N 1
ATOM 2213 C CA . LYS A 1 271 ? 24.997 58.530 77.929 1.00 50.85 265 LYS A CA 1
ATOM 2214 C C . LYS A 1 271 ? 25.451 57.585 79.044 1.00 46.93 265 LYS A C 1
ATOM 2215 O O . LYS A 1 271 ? 25.713 58.016 80.138 1.00 45.84 265 LYS A O 1
ATOM 2221 N N . ARG A 1 272 ? 25.553 56.305 78.742 1.00 44.94 266 ARG A N 1
ATOM 2222 C CA . ARG A 1 272 ? 26.006 55.353 79.732 1.00 46.46 266 ARG A CA 1
ATOM 2223 C C . ARG A 1 272 ? 27.512 55.584 80.064 1.00 43.64 266 ARG A C 1
ATOM 2224 O O . ARG A 1 272 ? 27.937 55.484 81.222 1.00 40.76 266 ARG A O 1
ATOM 2232 N N . ALA A 1 273 ? 28.318 55.925 79.064 1.00 41.18 267 ALA A N 1
ATOM 2233 C CA . ALA A 1 273 ? 29.709 56.194 79.328 1.00 39.33 267 ALA A CA 1
ATOM 2234 C C . ALA A 1 273 ? 29.866 57.423 80.250 1.00 39.72 267 ALA A C 1
ATOM 2235 O O . ALA A 1 273 ? 30.629 57.389 81.209 1.00 38.08 267 ALA A O 1
ATOM 2237 N N . ILE A 1 274 ? 29.138 58.487 79.958 1.00 38.17 268 ILE A N 1
ATOM 2238 C CA . ILE A 1 274 ? 29.148 59.673 80.800 1.00 40.68 268 ILE A CA 1
ATOM 2239 C C . ILE A 1 274 ? 28.737 59.371 82.248 1.00 42.21 268 ILE A C 1
ATOM 2240 O O . ILE A 1 274 ? 29.382 59.829 83.192 1.00 42.07 268 ILE A O 1
ATOM 2245 N N . GLN A 1 275 ? 27.671 58.609 82.417 1.00 42.35 269 GLN A N 1
ATOM 2246 C CA . GLN A 1 275 ? 27.229 58.200 83.751 1.00 44.49 269 GLN A CA 1
ATOM 2247 C C . GLN A 1 275 ? 28.273 57.362 84.457 1.00 42.78 269 GLN A C 1
ATOM 2248 O O . GLN A 1 275 ? 28.406 57.424 85.671 1.00 40.98 269 GLN A O 1
ATOM 2254 N N . THR A 1 276 ? 29.002 56.554 83.691 1.00 40.28 270 THR A N 1
ATOM 2255 C CA . THR A 1 276 ? 30.023 55.709 84.242 1.00 39.68 270 THR A CA 1
ATOM 2256 C C . THR A 1 276 ? 31.165 56.550 84.738 1.00 39.39 270 THR A C 1
ATOM 2257 O O . THR A 1 276 ? 31.677 56.313 85.826 1.00 35.49 270 THR A O 1
ATOM 2261 N N . TRP A 1 277 ? 31.583 57.545 83.962 1.00 37.33 271 TRP A N 1
ATOM 2262 C CA . TRP A 1 277 ? 32.610 58.445 84.469 1.00 37.35 271 TRP A CA 1
ATOM 2263 C C . TRP A 1 277 ? 32.152 59.115 85.787 1.00 39.01 271 TRP A C 1
ATOM 2264 O O . TRP A 1 277 ? 32.971 59.314 86.711 1.00 36.47 271 TRP A O 1
ATOM 2275 N N . LYS A 1 278 ? 30.869 59.452 85.882 1.00 39.70 272 LYS A N 1
ATOM 2276 C CA . LYS A 1 278 ? 30.353 60.047 87.119 1.00 44.44 272 LYS A CA 1
ATOM 2277 C C . LYS A 1 278 ? 30.416 59.083 88.256 1.00 41.81 272 LYS A C 1
ATOM 2278 O O . LYS A 1 278 ? 30.853 59.457 89.334 1.00 40.33 272 LYS A O 1
ATOM 2284 N N . GLU A 1 279 ? 30.000 57.854 88.000 1.00 40.23 273 GLU A N 1
ATOM 2285 C CA . GLU A 1 279 ? 29.920 56.863 89.069 1.00 43.00 273 GLU A CA 1
ATOM 2286 C C . GLU A 1 279 ? 31.294 56.493 89.598 1.00 40.04 273 GLU A C 1
ATOM 2287 O O . GLU A 1 279 ? 31.420 56.068 90.738 1.00 41.58 273 GLU A O 1
ATOM 2293 N N . LEU A 1 280 ? 32.311 56.664 88.747 1.00 37.60 274 LEU A N 1
ATOM 2294 C CA . LEU A 1 280 ? 33.687 56.364 89.113 1.00 38.05 274 LEU A CA 1
ATOM 2295 C C . LEU A 1 280 ? 34.470 57.607 89.517 1.00 37.31 274 LEU A C 1
ATOM 2296 O O . LEU A 1 280 ? 35.677 57.534 89.611 1.00 38.67 274 LEU A O 1
ATOM 2301 N N . HIS A 1 281 ? 33.776 58.699 89.803 1.00 39.34 275 HIS A N 1
ATOM 2302 C CA . HIS A 1 281 ? 34.342 59.897 90.441 1.00 41.48 275 HIS A CA 1
ATOM 2303 C C . HIS A 1 281 ? 35.329 60.617 89.478 1.00 42.48 275 HIS A C 1
ATOM 2304 O O . HIS A 1 281 ? 36.320 61.201 89.904 1.00 42.09 275 HIS A O 1
ATOM 2311 N N . TYR A 1 282 ? 35.064 60.511 88.168 1.00 42.56 276 TYR A N 1
ATOM 2312 C CA . TYR A 1 282 ? 35.743 61.319 87.166 1.00 40.14 276 TYR A CA 1
ATOM 2313 C C . TYR A 1 282 ? 34.775 62.394 86.719 1.00 41.56 276 TYR A C 1
ATOM 2314 O O . TYR A 1 282 ? 34.425 62.470 85.540 1.00 42.36 276 TYR A O 1
ATOM 2323 N N . GLU A 1 283 ? 34.368 63.265 87.625 1.00 43.47 277 GLU A N 1
ATOM 2324 C CA . GLU A 1 283 ? 33.302 64.237 87.305 1.00 46.25 277 GLU A CA 1
ATOM 2325 C C . GLU A 1 283 ? 33.687 65.208 86.203 1.00 44.40 277 GLU A C 1
ATOM 2326 O O . GLU A 1 283 ? 32.901 65.487 85.288 1.00 44.95 277 GLU A O 1
ATOM 2332 N N . ALA A 1 284 ? 34.899 65.705 86.265 1.00 43.79 278 ALA A N 1
ATOM 2333 C CA . ALA A 1 284 ? 35.330 66.682 85.269 1.00 47.10 278 ALA A CA 1
ATOM 2334 C C . ALA A 1 284 ? 35.348 66.056 83.866 1.00 44.96 278 ALA A C 1
ATOM 2335 O O . ALA A 1 284 ? 34.957 66.676 82.877 1.00 44.78 278 ALA A O 1
ATOM 2337 N N . ILE A 1 285 ? 35.740 64.793 83.774 1.00 42.22 279 ILE A N 1
ATOM 2338 C CA . ILE A 1 285 ? 35.692 64.106 82.496 1.00 40.31 279 ILE A CA 1
ATOM 2339 C C . ILE A 1 285 ? 34.243 63.967 82.047 1.00 41.58 279 ILE A C 1
ATOM 2340 O O . ILE A 1 285 ? 33.919 64.212 80.855 1.00 39.79 279 ILE A O 1
ATOM 2345 N N . ALA A 1 286 ? 33.348 63.569 82.962 1.00 39.77 280 ALA A N 1
ATOM 2346 C CA . ALA A 1 286 ? 31.939 63.415 82.573 1.00 39.12 280 ALA A CA 1
ATOM 2347 C C . ALA A 1 286 ? 31.371 64.714 82.009 1.00 40.07 280 ALA A C 1
ATOM 2348 O O . ALA A 1 286 ? 30.575 64.687 81.084 1.00 42.16 280 ALA A O 1
ATOM 2350 N N . ASP A 1 287 ? 31.698 65.817 82.664 1.00 41.53 281 ASP A N 1
ATOM 2351 C CA . ASP A 1 287 ? 31.222 67.154 82.294 1.00 45.87 281 ASP A CA 1
ATOM 2352 C C . ASP A 1 287 ? 31.724 67.531 80.921 1.00 44.66 281 ASP A C 1
ATOM 2353 O O . ASP A 1 287 ? 30.978 68.020 80.080 1.00 45.55 281 ASP A O 1
ATOM 2358 N N . LEU A 1 288 ? 33.003 67.284 80.704 1.00 42.94 282 LEU A N 1
ATOM 2359 C CA . LEU A 1 288 ? 33.571 67.576 79.419 1.00 48.28 282 LEU A CA 1
ATOM 2360 C C . LEU A 1 288 ? 32.919 66.773 78.307 1.00 46.55 282 LEU A C 1
ATOM 2361 O O . LEU A 1 288 ? 32.578 67.333 77.258 1.00 47.91 282 LEU A O 1
ATOM 2366 N N . TYR A 1 289 ? 32.679 65.485 78.525 1.00 42.28 283 TYR A N 1
ATOM 2367 C CA . TYR A 1 289 ? 32.080 64.664 77.471 1.00 43.44 283 TYR A CA 1
ATOM 2368 C C . TYR A 1 289 ? 30.627 64.993 77.246 1.00 44.51 283 TYR A C 1
ATOM 2369 O O . TYR A 1 289 ? 30.160 64.767 76.142 1.00 44.25 283 TYR A O 1
ATOM 2378 N N . SER A 1 290 ? 29.912 65.457 78.279 1.00 43.67 284 SER A N 1
ATOM 2379 C CA . SER A 1 290 ? 28.562 66.018 78.088 1.00 49.41 284 SER A CA 1
ATOM 2380 C C . SER A 1 290 ? 28.512 67.174 77.107 1.00 49.24 284 SER A C 1
ATOM 2381 O O . SER A 1 290 ? 27.564 67.289 76.369 1.00 52.44 284 SER A O 1
ATOM 2384 N N . VAL A 1 291 ? 29.516 68.034 77.145 1.00 48.20 285 VAL A N 1
ATOM 2385 C CA . VAL A 1 291 ? 29.631 69.118 76.190 1.00 49.44 285 VAL A CA 1
ATOM 2386 C C . VAL A 1 291 ? 29.905 68.550 74.804 1.00 51.17 285 VAL A C 1
ATOM 2387 O O . VAL A 1 291 ? 29.267 68.925 73.832 1.00 50.02 285 VAL A O 1
ATOM 2391 N N . VAL A 1 292 ? 30.849 67.632 74.713 1.00 48.86 286 VAL A N 1
ATOM 2392 C CA . VAL A 1 292 ? 31.102 67.019 73.439 1.00 49.58 286 VAL A CA 1
ATOM 2393 C C . VAL A 1 292 ? 29.825 66.443 72.868 1.00 50.33 286 VAL A C 1
ATOM 2394 O O . VAL A 1 292 ? 29.538 66.564 71.666 1.00 50.88 286 VAL A O 1
ATOM 2398 N N . LEU A 1 293 ? 29.042 65.819 73.733 1.00 47.59 287 LEU A N 1
ATOM 2399 C CA . LEU A 1 293 ? 27.881 65.082 73.259 1.00 48.39 287 LEU A CA 1
ATOM 2400 C C . LEU A 1 293 ? 26.830 66.049 72.743 1.00 51.14 287 LEU A C 1
ATOM 2401 O O . LEU A 1 293 ? 26.203 65.807 71.695 1.00 50.64 287 LEU A O 1
ATOM 2406 N N . LYS A 1 294 ? 26.597 67.109 73.501 1.00 51.30 288 LYS A N 1
ATOM 2407 C CA . LYS A 1 294 ? 25.618 68.098 73.086 1.00 56.57 288 LYS A CA 1
ATOM 2408 C C . LYS A 1 294 ? 25.957 68.761 71.764 1.00 56.96 288 LYS A C 1
ATOM 2409 O O . LYS A 1 294 ? 25.073 69.000 70.956 1.00 59.18 288 LYS A O 1
ATOM 2415 N N . GLN A 1 295 ? 27.226 69.089 71.575 1.00 55.42 289 GLN A N 1
ATOM 2416 C CA . GLN A 1 295 ? 27.669 69.776 70.365 1.00 56.69 289 GLN A CA 1
ATOM 2417 C C . GLN A 1 295 ? 27.543 68.810 69.209 1.00 55.40 289 GLN A C 1
ATOM 2418 O O . GLN A 1 295 ? 27.132 69.158 68.113 1.00 55.16 289 GLN A O 1
ATOM 2424 N N . PHE A 1 296 ? 27.844 67.557 69.475 1.00 53.21 290 PHE A N 1
ATOM 2425 C CA . PHE A 1 296 ? 27.736 66.546 68.445 1.00 54.60 290 PHE A CA 1
ATOM 2426 C C . PHE A 1 296 ? 26.273 66.402 67.995 1.00 59.03 290 PHE A C 1
ATOM 2427 O O . PHE A 1 296 ? 25.985 66.363 66.796 1.00 60.39 290 PHE A O 1
ATOM 2435 N N . LEU A 1 297 ? 25.348 66.344 68.947 1.00 61.79 291 LEU A N 1
ATOM 2436 C CA . LEU A 1 297 ? 23.939 66.200 68.612 1.00 62.87 291 LEU A CA 1
ATOM 2437 C C . LEU A 1 297 ? 23.483 67.376 67.756 1.00 70.01 291 LEU A C 1
ATOM 2438 O O . LEU A 1 297 ? 22.744 67.210 66.802 1.00 72.98 291 LEU A O 1
ATOM 2443 N N . GLU A 1 298 ? 23.936 68.567 68.110 1.00 69.95 292 GLU A N 1
ATOM 2444 C CA . GLU A 1 298 ? 23.694 69.732 67.304 1.00 74.46 292 GLU A CA 1
ATOM 2445 C C . GLU A 1 298 ? 24.330 69.733 65.908 1.00 72.86 292 GLU A C 1
ATOM 2446 O O . GLU A 1 298 ? 23.627 69.893 64.918 1.00 70.27 292 GLU A O 1
ATOM 2452 N N . LYS A 1 299 ? 25.645 69.595 65.821 1.00 69.67 293 LYS A N 1
ATOM 2453 C CA . LYS A 1 299 ? 26.284 69.563 64.523 1.00 72.26 293 LYS A CA 1
ATOM 2454 C C . LYS A 1 299 ? 25.570 68.510 63.692 1.00 73.13 293 LYS A C 1
ATOM 2455 O O . LYS A 1 299 ? 25.037 68.800 62.643 1.00 71.53 293 LYS A O 1
ATOM 2461 N N . GLU A 1 300 ? 25.499 67.286 64.194 1.00 72.41 294 GLU A N 1
ATOM 2462 C CA . GLU A 1 300 ? 24.917 66.213 63.411 1.00 75.23 294 GLU A CA 1
ATOM 2463 C C . GLU A 1 300 ? 23.431 66.370 63.264 1.00 78.68 294 GLU A C 1
ATOM 2464 O O . GLU A 1 300 ? 22.816 65.676 62.469 1.00 75.89 294 GLU A O 1
ATOM 2470 N N . ASN A 1 301 ? 22.848 67.254 64.063 1.00 83.24 295 ASN A N 1
ATOM 2471 C CA . ASN A 1 301 ? 21.463 67.601 63.927 1.00 84.89 295 ASN A CA 1
ATOM 2472 C C . ASN A 1 301 ? 20.559 66.425 64.335 1.00 85.92 295 ASN A C 1
ATOM 2473 O O . ASN A 1 301 ? 19.644 66.053 63.601 1.00 87.45 295 ASN A O 1
ATOM 2478 N N . ILE A 1 302 ? 20.811 65.852 65.518 1.00 86.09 296 ILE A N 1
ATOM 2479 C CA . ILE A 1 302 ? 20.187 64.584 65.944 1.00 84.12 296 ILE A CA 1
ATOM 2480 C C . ILE A 1 302 ? 19.118 64.777 67.036 1.00 87.27 296 ILE A C 1
ATOM 2481 O O . ILE A 1 302 ? 19.180 65.739 67.787 1.00 85.93 296 ILE A O 1
ATOM 2486 N N . GLN A 1 303 ? 18.115 63.883 67.066 1.00 92.84 297 GLN A N 1
ATOM 2487 C CA . GLN A 1 303 ? 17.020 63.889 68.061 1.00 89.48 297 GLN A CA 1
ATOM 2488 C C . GLN A 1 303 ? 16.746 62.461 68.521 1.00 82.17 297 GLN A C 1
ATOM 2489 O O . GLN A 1 303 ? 16.037 62.250 69.496 1.00 78.34 297 GLN A O 1
#

Organism: Listeria monocytogenes serovar 1/2a (strain ATCC BAA-679 / EGD-e) (NCBI:txid169963)

Radius of gyration: 23.78 Å; Cα contacts (8 Å, |Δi|>4): 259; chains: 1; bounding box: 69×51×54 Å

B-factor: mean 55.47, std 19.61, range [31.7, 142.06]

Solvent-accessible surface area: 17276 Å² total

Nearest PDB structures (foldseek):
  2axv-assembly1_D  TM=7.349E-01  e=9.396E-06  Enterococcus faecalis
  2axz-assembly1_A  TM=7.611E-01  e=1.951E-05  Enterococcus faecalis
  2aw6-assembly1_A  TM=7.308E-01  e=1.715E-05  Enterococcus faecalis
  2grm-assembly1_A  TM=7.459E-01  e=2.635E-05  Enterococcus faecalis
  2grm-assembly2_C-5  TM=7.322E-01  e=2.872E-05  Enterococcus faecalis